Protein AF-A0A0D5ZFB0-F1 (afdb_monomer_lite)

Sequence (266 aa):
MIRSNKRRLRQIGLIMIVASIVLFAVSVYLLSAGTSEYSVNSDPGKTVSFSKAGVSAGDDLTYKVSFHQNFDLVASLISQNGTSYSVITFNQLPTGTNTILAPSSGNWTLQIANDGGYNVNISVVYDSITHKGVPIAPGNYTRFYDPKVSSGSNLVYSMSPNQVGNITAMLLSPDGAQHSSIHLSSASSGSDTIIVPVSGEWKIQINNSGELPVNLSVSIGDASYAALGMTIFGFVLLPGGIAFLSAYAYALRRERKRKHLREFSE

pLDDT: mean 76.41, std 11.49, range [38.38, 93.5]

Secondary structure (DSSP, 8-state):
-THHHHHHHHHHHHHHHHHHHHHHHHHHHHHHHTS-EEEEEE-TT-EEEEEEEEEPTT-EEEEEEE-SS---EEEEEE-TTS-EEEEEEE-SS---EEEEE-SS-EEEEEEEEE-SSS-EEEEEEEEEEEEEEEEE-TT-EEEEEEEEEPTT-EEEEEEEESS---EEEEEE-TTS-EEEEEEESS-S-EEEEEE-SS-EEEEEEEEE-SSS-EEEEEEEEE--HHHHHHHHHHHHHHHHHHHHHHHHHHHHHHHHHHHHHHHT--

Structure (mmCIF, N/CA/C/O backbone):
data_AF-A0A0D5ZFB0-F1
#
_entry.id   AF-A0A0D5ZFB0-F1
#
loop_
_atom_site.group_PDB
_atom_site.id
_atom_site.type_symbol
_atom_site.label_atom_id
_atom_site.label_alt_id
_atom_site.label_comp_id
_atom_site.label_asym_id
_atom_site.label_entity_id
_atom_site.label_seq_id
_atom_site.pdbx_PDB_ins_code
_atom_site.Cartn_x
_atom_site.Cartn_y
_atom_site.Cartn_z
_atom_site.occupancy
_atom_site.B_iso_or_equiv
_atom_site.auth_seq_id
_atom_site.auth_comp_id
_atom_site.auth_asym_id
_atom_site.auth_atom_id
_atom_site.pdbx_PDB_model_num
ATOM 1 N N . MET A 1 1 ? 39.044 -4.550 -42.275 1.00 47.34 1 MET A N 1
ATOM 2 C CA . MET A 1 1 ? 38.561 -4.681 -40.875 1.00 47.34 1 MET A CA 1
ATOM 3 C C . MET A 1 1 ? 37.225 -3.978 -40.542 1.00 47.34 1 MET A C 1
ATOM 5 O O . MET A 1 1 ? 36.554 -4.424 -39.623 1.00 47.34 1 MET A O 1
ATOM 9 N N . ILE A 1 2 ? 36.753 -2.955 -41.277 1.00 51.03 2 ILE A N 1
ATOM 10 C CA . ILE A 1 2 ? 35.589 -2.115 -40.877 1.00 51.03 2 ILE A CA 1
ATOM 11 C C . ILE A 1 2 ? 34.197 -2.795 -40.994 1.00 51.03 2 ILE A C 1
ATOM 13 O O . ILE A 1 2 ? 33.258 -2.405 -40.301 1.00 51.03 2 ILE A O 1
ATOM 17 N N . ARG A 1 3 ? 34.028 -3.844 -41.819 1.00 53.00 3 ARG A N 1
ATOM 18 C CA . ARG A 1 3 ? 32.726 -4.537 -41.994 1.00 53.00 3 ARG A CA 1
ATOM 19 C C . ARG A 1 3 ? 32.223 -5.255 -40.729 1.00 53.00 3 ARG A C 1
ATOM 21 O O . ARG A 1 3 ? 31.013 -5.306 -40.524 1.00 53.00 3 ARG A O 1
ATOM 28 N N . SER A 1 4 ? 33.126 -5.763 -39.883 1.00 56.66 4 SER A N 1
ATOM 29 C CA . SER A 1 4 ? 32.774 -6.520 -38.666 1.00 56.66 4 SER A CA 1
ATOM 30 C C . SER A 1 4 ? 32.023 -5.657 -37.639 1.00 56.66 4 SER A C 1
ATOM 32 O O . SER A 1 4 ? 31.013 -6.082 -37.076 1.00 56.66 4 SER A O 1
ATOM 34 N N . ASN A 1 5 ? 32.418 -4.387 -37.493 1.00 66.88 5 ASN A N 1
ATOM 35 C CA . ASN A 1 5 ? 31.821 -3.481 -36.507 1.00 66.88 5 ASN A CA 1
ATOM 36 C C . ASN A 1 5 ? 30.367 -3.094 -36.809 1.00 66.88 5 ASN A C 1
ATOM 38 O O . ASN A 1 5 ? 29.606 -2.823 -35.888 1.00 66.88 5 ASN A O 1
ATOM 42 N N . LYS A 1 6 ? 29.932 -3.116 -38.074 1.00 69.31 6 LYS A N 1
ATOM 43 C CA . LYS A 1 6 ? 28.567 -2.692 -38.441 1.00 69.31 6 LYS A CA 1
ATOM 44 C C . LYS A 1 6 ? 27.501 -3.705 -38.057 1.00 69.31 6 LYS A C 1
ATOM 46 O O . LYS A 1 6 ? 26.402 -3.331 -37.658 1.00 69.31 6 LYS A O 1
ATOM 51 N N . ARG A 1 7 ? 27.830 -4.991 -38.192 1.00 76.56 7 ARG A N 1
ATOM 52 C CA . ARG A 1 7 ? 26.934 -6.086 -37.815 1.00 76.56 7 ARG A CA 1
ATOM 53 C C . ARG A 1 7 ? 26.760 -6.121 -36.295 1.00 76.56 7 ARG A C 1
ATOM 55 O O . ARG A 1 7 ? 25.632 -6.247 -35.833 1.00 76.56 7 ARG A O 1
ATOM 62 N N . ARG A 1 8 ? 27.852 -5.872 -35.557 1.00 78.44 8 ARG A N 1
ATOM 63 C CA . ARG A 1 8 ? 27.846 -5.702 -34.097 1.00 78.44 8 ARG A CA 1
ATOM 64 C C . ARG A 1 8 ? 26.995 -4.512 -33.657 1.00 78.44 8 ARG A C 1
ATOM 66 O O . ARG A 1 8 ? 26.176 -4.674 -32.769 1.00 78.44 8 ARG A O 1
ATOM 73 N N . LEU A 1 9 ? 27.105 -3.360 -34.323 1.00 77.62 9 LEU A N 1
ATOM 74 C CA . LEU A 1 9 ? 26.332 -2.160 -33.972 1.00 77.62 9 LEU A CA 1
ATOM 75 C C . LEU A 1 9 ? 24.813 -2.370 -34.112 1.00 77.62 9 LEU A C 1
ATOM 77 O O . LEU A 1 9 ? 24.047 -1.993 -33.230 1.00 77.62 9 LEU A O 1
ATOM 81 N N . ARG A 1 10 ? 24.381 -3.043 -35.191 1.00 80.44 10 ARG A N 1
ATOM 82 C CA . ARG A 1 10 ? 22.976 -3.441 -35.379 1.00 80.44 10 ARG A CA 1
ATOM 83 C C . ARG A 1 10 ? 22.526 -4.470 -34.337 1.00 80.44 10 ARG A C 1
ATOM 85 O O . ARG A 1 10 ? 21.415 -4.355 -33.834 1.00 80.44 10 ARG A O 1
ATOM 92 N N . GLN A 1 11 ? 23.355 -5.474 -34.040 1.00 83.56 11 GLN A N 1
ATOM 93 C CA . GLN A 1 11 ? 23.033 -6.495 -33.037 1.00 83.56 11 GLN A CA 1
ATOM 94 C C . GLN A 1 11 ? 22.901 -5.890 -31.636 1.00 83.56 11 GLN A C 1
ATOM 96 O O . GLN A 1 11 ? 21.916 -6.172 -30.968 1.00 83.56 11 GLN A O 1
ATOM 101 N N . ILE A 1 12 ? 23.825 -5.015 -31.230 1.00 84.19 12 ILE A N 1
ATOM 102 C CA . ILE A 1 12 ? 23.782 -4.319 -29.937 1.00 84.19 12 ILE A CA 1
ATOM 103 C C . ILE A 1 12 ? 22.519 -3.458 -29.837 1.00 84.19 12 ILE A C 1
ATOM 105 O O . ILE A 1 12 ? 21.778 -3.594 -28.870 1.00 84.19 12 ILE A O 1
ATOM 109 N N . GLY A 1 13 ? 22.218 -2.643 -30.857 1.00 79.88 13 GLY A N 1
ATOM 110 C CA . GLY A 1 13 ? 21.011 -1.809 -30.853 1.00 79.88 13 GLY A CA 1
ATOM 111 C C . GLY A 1 13 ? 19.715 -2.622 -30.758 1.00 79.88 13 GLY A C 1
ATOM 112 O O . GLY A 1 13 ? 18.810 -2.251 -30.017 1.00 79.88 13 GLY A O 1
ATOM 113 N N . LEU A 1 14 ? 19.636 -3.763 -31.452 1.00 86.31 14 LEU A N 1
ATOM 114 C CA . LEU A 1 14 ? 18.461 -4.638 -31.411 1.00 86.31 14 LEU A CA 1
ATOM 115 C C . LEU A 1 14 ? 18.330 -5.365 -30.063 1.00 86.31 14 LEU A C 1
ATOM 117 O O . LEU A 1 14 ? 17.233 -5.423 -29.517 1.00 86.31 14 LEU A O 1
ATOM 121 N N . ILE A 1 15 ? 19.442 -5.848 -29.497 1.00 88.50 15 ILE A N 1
ATOM 122 C CA . ILE A 1 15 ? 19.475 -6.449 -28.154 1.00 88.50 15 ILE A CA 1
ATOM 123 C C . ILE A 1 15 ? 19.032 -5.431 -27.098 1.00 88.50 15 ILE A C 1
ATOM 125 O O . ILE A 1 15 ? 18.218 -5.775 -26.249 1.00 88.50 15 ILE A O 1
ATOM 129 N N . MET A 1 16 ? 19.500 -4.180 -27.168 1.00 84.38 16 MET A N 1
ATOM 130 C CA . MET A 1 16 ? 19.101 -3.125 -26.226 1.00 84.38 16 MET A CA 1
ATOM 131 C C . MET A 1 16 ? 17.597 -2.835 -26.273 1.00 84.38 16 MET A C 1
ATOM 133 O O . MET A 1 16 ? 16.982 -2.664 -25.224 1.00 84.38 16 MET A O 1
ATOM 137 N N . ILE A 1 17 ? 16.992 -2.817 -27.467 1.00 85.38 17 ILE A N 1
ATOM 138 C CA . ILE A 1 17 ? 15.542 -2.612 -27.616 1.00 85.38 17 ILE A CA 1
ATOM 139 C C . ILE A 1 17 ? 14.763 -3.790 -27.030 1.00 85.38 17 ILE A C 1
ATOM 141 O O . ILE A 1 17 ? 13.835 -3.578 -26.255 1.00 85.38 17 ILE A O 1
ATOM 145 N N . VAL A 1 18 ? 15.147 -5.028 -27.358 1.00 87.75 18 VAL A N 1
ATOM 146 C CA . VAL A 1 18 ? 14.477 -6.224 -26.822 1.00 87.75 18 VAL A CA 1
ATOM 147 C C . VAL A 1 18 ? 14.615 -6.286 -25.299 1.00 87.75 18 VAL A C 1
ATOM 149 O O . VAL A 1 18 ? 13.623 -6.499 -24.610 1.00 87.75 18 VAL A O 1
ATOM 152 N N . ALA A 1 19 ? 15.813 -6.032 -24.767 1.00 83.69 19 ALA A N 1
ATOM 153 C CA . ALA A 1 19 ? 16.054 -5.985 -23.328 1.00 83.69 19 ALA A CA 1
ATOM 154 C C . ALA A 1 19 ? 15.208 -4.903 -22.641 1.00 83.69 19 ALA A C 1
ATOM 156 O O . ALA A 1 19 ? 14.631 -5.170 -21.593 1.00 83.69 19 ALA A O 1
ATOM 157 N N . SER A 1 20 ? 15.073 -3.717 -23.243 1.00 84.00 20 SER A N 1
ATOM 158 C CA . SER A 1 20 ? 14.205 -2.653 -22.725 1.00 84.00 20 SER A CA 1
ATOM 159 C C . SER A 1 20 ? 12.738 -3.086 -22.640 1.00 84.00 20 SER A C 1
ATOM 161 O O . SER A 1 20 ? 12.113 -2.898 -21.599 1.00 84.00 20 SER A O 1
ATOM 163 N N . ILE A 1 21 ? 12.202 -3.721 -23.689 1.00 82.50 21 ILE A N 1
ATOM 164 C CA . ILE A 1 21 ? 10.810 -4.200 -23.707 1.00 82.50 21 ILE A CA 1
ATOM 165 C C . ILE A 1 21 ? 10.583 -5.251 -22.615 1.00 82.50 21 ILE A C 1
ATOM 167 O O . ILE A 1 21 ? 9.582 -5.193 -21.903 1.00 82.50 21 ILE A O 1
ATOM 171 N N . VAL A 1 22 ? 11.518 -6.193 -22.459 1.00 82.75 22 VAL A N 1
ATOM 172 C CA . VAL A 1 22 ? 11.435 -7.232 -21.422 1.00 82.75 22 VAL A CA 1
ATOM 173 C C . VAL A 1 22 ? 11.499 -6.612 -20.027 1.00 82.75 22 VAL A C 1
ATOM 175 O O . VAL A 1 22 ? 10.644 -6.908 -19.199 1.00 82.75 22 VAL A O 1
ATOM 178 N N . LEU A 1 23 ? 12.455 -5.714 -19.771 1.00 76.38 23 LEU A N 1
ATOM 179 C CA . LEU A 1 23 ? 12.566 -5.018 -18.485 1.00 76.38 23 LEU A CA 1
ATOM 180 C C . LEU A 1 23 ? 11.308 -4.206 -18.169 1.00 76.38 23 LEU A C 1
ATOM 182 O O . LEU A 1 23 ? 10.848 -4.214 -17.029 1.00 76.38 23 LEU A O 1
ATOM 186 N N . PHE A 1 24 ? 10.710 -3.558 -19.169 1.00 75.19 24 PHE A N 1
ATOM 187 C CA . PHE A 1 24 ? 9.454 -2.834 -19.003 1.00 75.19 24 PHE A CA 1
ATOM 188 C C . PHE A 1 24 ? 8.294 -3.773 -18.639 1.00 75.19 24 PHE A C 1
ATOM 190 O O . PHE A 1 24 ? 7.582 -3.515 -17.673 1.00 75.19 24 PHE A O 1
ATOM 197 N N . ALA A 1 25 ? 8.141 -4.897 -19.343 1.00 70.94 25 ALA A N 1
ATOM 198 C CA . ALA A 1 25 ? 7.102 -5.883 -19.044 1.00 70.94 25 ALA A CA 1
ATOM 199 C C . ALA A 1 25 ? 7.247 -6.475 -17.629 1.00 70.94 25 ALA A C 1
ATOM 201 O O . ALA A 1 25 ? 6.262 -6.587 -16.900 1.00 70.94 25 ALA A O 1
ATOM 202 N N . VAL A 1 26 ? 8.476 -6.793 -17.210 1.00 63.62 26 VAL A N 1
ATOM 203 C CA . VAL A 1 26 ? 8.753 -7.285 -15.851 1.00 63.62 26 VAL A CA 1
ATOM 204 C C . VAL A 1 26 ? 8.520 -6.185 -14.808 1.00 63.62 26 VAL A C 1
ATOM 206 O O . VAL A 1 26 ? 8.004 -6.474 -13.735 1.00 63.62 26 VAL A O 1
ATOM 209 N N . SER A 1 27 ? 8.826 -4.921 -15.116 1.00 61.16 27 SER A N 1
ATOM 210 C CA . SER A 1 27 ? 8.527 -3.790 -14.221 1.00 61.16 27 SER A CA 1
ATOM 211 C C . SER A 1 27 ? 7.032 -3.661 -13.957 1.00 61.16 27 SER A C 1
ATOM 213 O O . SER A 1 27 ? 6.622 -3.537 -12.808 1.00 61.16 27 SER A O 1
ATOM 215 N N . VAL A 1 28 ? 6.215 -3.733 -15.013 1.00 59.66 28 VAL A N 1
ATOM 216 C CA . VAL A 1 28 ? 4.750 -3.695 -14.902 1.00 59.66 28 VAL A CA 1
ATOM 217 C C . VAL A 1 28 ? 4.242 -4.868 -14.059 1.00 59.66 28 VAL A C 1
ATOM 219 O O . VAL A 1 28 ? 3.383 -4.676 -13.203 1.00 59.66 28 VAL A O 1
ATOM 222 N N . TYR A 1 29 ? 4.812 -6.060 -14.246 1.00 55.16 29 TYR A N 1
ATOM 223 C CA . TYR A 1 29 ? 4.471 -7.231 -13.440 1.00 55.16 29 TYR A CA 1
ATOM 224 C C . TYR A 1 29 ? 4.831 -7.053 -11.955 1.00 55.16 29 TYR A C 1
ATOM 226 O O . TYR A 1 29 ? 4.002 -7.316 -11.090 1.00 55.16 29 TYR A O 1
ATOM 234 N N . LEU A 1 30 ? 6.030 -6.554 -11.638 1.00 50.25 30 LEU A N 1
ATOM 235 C CA . LEU A 1 30 ? 6.446 -6.321 -10.250 1.00 50.25 30 LEU A CA 1
ATOM 236 C C . LEU A 1 30 ? 5.655 -5.198 -9.564 1.00 50.25 30 LEU A C 1
ATOM 238 O O . LEU A 1 30 ? 5.407 -5.287 -8.367 1.00 50.25 30 LEU A O 1
ATOM 242 N N . LEU A 1 31 ? 5.226 -4.170 -10.306 1.00 52.22 31 LEU A N 1
ATOM 243 C CA . LEU A 1 31 ? 4.303 -3.148 -9.794 1.00 52.22 31 LEU A CA 1
ATOM 244 C C . LEU A 1 31 ? 2.943 -3.737 -9.413 1.00 52.22 31 LEU A C 1
ATOM 246 O O . LEU A 1 31 ? 2.348 -3.292 -8.440 1.00 52.22 31 LEU A O 1
ATOM 250 N N . SER A 1 32 ? 2.463 -4.728 -10.166 1.00 43.47 32 SER A N 1
ATOM 251 C CA . SER A 1 32 ? 1.205 -5.429 -9.880 1.00 43.47 32 SER A CA 1
ATOM 252 C C . SER A 1 32 ? 1.344 -6.423 -8.719 1.00 43.47 32 SER A C 1
ATOM 254 O O . SER A 1 32 ? 0.418 -6.569 -7.929 1.00 43.47 32 SER A O 1
ATOM 256 N N . ALA A 1 33 ? 2.509 -7.057 -8.554 1.00 38.38 33 ALA A N 1
ATOM 257 C CA . ALA A 1 33 ? 2.732 -8.064 -7.513 1.00 38.38 33 ALA A CA 1
ATOM 258 C C . ALA A 1 33 ? 2.912 -7.499 -6.086 1.00 38.38 33 ALA A C 1
ATOM 260 O O . ALA A 1 33 ? 2.705 -8.237 -5.126 1.00 38.38 33 ALA A O 1
ATOM 261 N N . GLY A 1 34 ? 3.309 -6.228 -5.937 1.00 38.84 34 GLY A N 1
ATOM 262 C CA . GLY A 1 34 ? 3.528 -5.589 -4.628 1.00 38.84 34 GLY A CA 1
ATOM 263 C C . GLY A 1 34 ? 2.256 -5.077 -3.943 1.00 38.84 34 GLY A C 1
ATOM 264 O O . GLY A 1 34 ? 2.260 -4.738 -2.765 1.00 38.84 34 GLY A O 1
ATOM 265 N N . THR A 1 35 ? 1.138 -5.028 -4.661 1.00 49.28 35 THR A N 1
ATOM 266 C CA . THR A 1 35 ? -0.153 -4.682 -4.069 1.00 49.28 35 THR A CA 1
ATOM 267 C C . THR A 1 35 ? -0.831 -5.932 -3.522 1.00 49.28 35 THR A C 1
ATOM 269 O O . THR A 1 35 ? -0.807 -6.971 -4.176 1.00 49.28 35 THR A O 1
ATOM 272 N N . SER A 1 36 ? -1.481 -5.831 -2.354 1.00 57.81 36 SER A N 1
ATOM 273 C CA . SER A 1 36 ? -2.453 -6.830 -1.877 1.00 57.81 36 SER A CA 1
ATOM 274 C C . SER A 1 36 ? -3.648 -6.874 -2.839 1.00 57.81 36 SER A C 1
ATOM 276 O O . SER A 1 36 ? -4.704 -6.307 -2.559 1.00 57.81 36 SER A O 1
ATOM 278 N N . GLU A 1 37 ? -3.435 -7.467 -4.014 1.00 61.66 37 GLU A N 1
ATOM 279 C CA . GLU A 1 37 ? -4.406 -7.635 -5.082 1.00 61.66 37 GLU A CA 1
ATOM 280 C C . GLU A 1 37 ? -5.134 -8.963 -4.867 1.00 61.66 37 GLU A C 1
ATOM 282 O O . GLU A 1 37 ? -4.567 -10.050 -4.992 1.00 61.66 37 GLU A O 1
ATOM 287 N N . TYR A 1 38 ? -6.409 -8.877 -4.514 1.00 66.62 38 TYR A N 1
ATOM 288 C CA . TYR A 1 38 ? -7.283 -10.028 -4.381 1.00 66.62 38 TYR A CA 1
ATOM 289 C C . TYR A 1 38 ? -8.130 -10.152 -5.642 1.00 66.62 38 TYR A C 1
ATOM 291 O O . TYR A 1 38 ? -8.884 -9.237 -5.959 1.00 66.62 38 TYR A O 1
ATOM 299 N N . SER A 1 39 ? -8.046 -11.286 -6.338 1.00 72.38 39 SER A N 1
ATOM 300 C CA . SER A 1 39 ? -8.960 -11.618 -7.435 1.00 72.38 39 SER A CA 1
ATOM 301 C C . SER A 1 39 ? -9.989 -12.635 -6.956 1.00 72.38 39 SER A C 1
ATOM 303 O O . SER A 1 39 ? -9.634 -13.688 -6.422 1.00 72.38 39 SER A O 1
ATOM 305 N N . VAL A 1 40 ? -11.271 -12.314 -7.124 1.00 79.69 40 VAL A N 1
ATOM 306 C CA . VAL A 1 40 ? -12.384 -13.179 -6.728 1.00 79.69 40 VAL A CA 1
ATOM 307 C C . VAL A 1 40 ? -13.498 -13.134 -7.766 1.00 79.69 40 VAL A C 1
ATOM 309 O O . VAL A 1 40 ? -13.797 -12.083 -8.328 1.00 79.69 40 VAL A O 1
ATOM 312 N N . ASN A 1 41 ? -14.155 -14.270 -7.975 1.00 81.38 41 ASN A N 1
ATOM 313 C CA . ASN A 1 41 ? -15.417 -14.312 -8.702 1.00 81.38 41 ASN A CA 1
ATOM 314 C C . ASN A 1 41 ? -16.567 -14.092 -7.716 1.00 81.38 41 ASN A C 1
ATOM 316 O O . ASN A 1 41 ? -16.692 -14.832 -6.740 1.00 81.38 41 ASN A O 1
ATOM 320 N N . SER A 1 42 ? -17.401 -13.089 -7.976 1.00 81.44 42 SER A N 1
ATOM 321 C CA . SER A 1 42 ? -18.607 -12.809 -7.200 1.00 81.44 42 SER A CA 1
ATOM 322 C C . SER A 1 42 ? -19.847 -13.210 -7.994 1.00 81.44 42 SER A C 1
ATOM 324 O O . SER A 1 42 ? -20.082 -12.688 -9.085 1.00 81.44 42 SER A O 1
ATOM 326 N N . ASP A 1 43 ? -20.645 -14.130 -7.453 1.00 85.81 43 ASP A N 1
ATOM 327 C CA . ASP A 1 43 ? -21.928 -14.533 -8.036 1.00 85.81 43 ASP A CA 1
ATOM 328 C C . ASP A 1 43 ? -23.016 -13.455 -7.837 1.00 85.81 43 ASP A C 1
ATOM 330 O O . ASP A 1 43 ? -22.923 -12.653 -6.904 1.00 85.81 43 ASP A O 1
ATOM 334 N N . PRO A 1 44 ? -24.074 -13.441 -8.671 1.00 85.62 44 PRO A N 1
ATOM 335 C CA . PRO A 1 44 ? -25.219 -12.543 -8.503 1.00 85.62 44 PRO A CA 1
ATOM 336 C C . PRO A 1 44 ? -25.834 -12.620 -7.102 1.00 85.62 44 PRO A C 1
ATOM 338 O O . PRO A 1 44 ? -26.093 -13.710 -6.582 1.00 85.62 44 PRO A O 1
ATOM 341 N N . GLY A 1 45 ? -26.086 -11.463 -6.489 1.00 84.62 45 GLY A N 1
ATOM 342 C CA . GLY A 1 45 ? -26.656 -11.347 -5.146 1.00 84.62 45 GLY A CA 1
ATOM 343 C C . GLY A 1 45 ? -25.725 -11.811 -4.020 1.00 84.62 45 GLY A C 1
ATOM 344 O O . GLY A 1 45 ? -26.190 -12.045 -2.901 1.00 84.62 45 GLY A O 1
ATOM 345 N N . LYS A 1 46 ? -24.426 -12.001 -4.293 1.00 87.81 46 LYS A N 1
ATOM 346 C CA . LYS A 1 46 ? -23.419 -12.326 -3.276 1.00 87.81 46 LYS A CA 1
ATOM 347 C C . LYS A 1 46 ? -22.554 -11.121 -2.937 1.00 87.81 46 LYS A C 1
ATOM 349 O O . LYS A 1 46 ? -22.272 -10.261 -3.770 1.00 87.81 46 LYS A O 1
ATOM 354 N N . THR A 1 47 ? -22.086 -11.124 -1.694 1.00 88.75 47 THR A N 1
ATOM 355 C CA . THR A 1 47 ? -21.134 -10.148 -1.174 1.00 88.75 47 THR A CA 1
ATOM 356 C C . THR A 1 47 ? -19.813 -10.839 -0.892 1.00 88.75 47 THR A C 1
ATOM 358 O O . THR A 1 47 ? -19.778 -11.842 -0.176 1.00 88.75 47 THR A O 1
ATOM 361 N N . VAL A 1 48 ? -18.720 -10.283 -1.409 1.00 87.19 48 VAL A N 1
ATOM 362 C CA . VAL A 1 48 ? -17.363 -10.697 -1.038 1.00 87.19 48 VAL A CA 1
ATOM 363 C C . VAL A 1 48 ? -16.781 -9.689 -0.057 1.00 87.19 48 VAL A C 1
ATOM 365 O O . VAL A 1 48 ? -17.051 -8.496 -0.158 1.00 87.19 48 VAL A O 1
ATOM 368 N N . SER A 1 49 ? -16.021 -10.170 0.925 1.00 84.81 49 SER A N 1
ATOM 369 C CA . SER A 1 49 ? -15.453 -9.345 1.992 1.00 84.81 49 SER A CA 1
ATOM 370 C C . SER A 1 49 ? -13.936 -9.489 2.055 1.00 84.81 49 SER A C 1
ATOM 372 O O . SER A 1 49 ? -13.420 -10.605 2.051 1.00 84.81 49 SER A O 1
ATOM 374 N N . PHE A 1 50 ? -13.239 -8.363 2.180 1.00 81.00 50 PHE A N 1
ATOM 375 C CA . PHE A 1 50 ? -11.789 -8.281 2.344 1.00 81.00 50 PHE A CA 1
ATOM 376 C C . PHE A 1 50 ? -11.480 -7.523 3.629 1.00 81.00 50 PHE A C 1
ATOM 378 O O . PHE A 1 50 ? -11.824 -6.350 3.760 1.00 81.00 50 PHE A O 1
ATOM 385 N N . SER A 1 51 ? -10.855 -8.187 4.596 1.00 77.62 51 SER A N 1
ATOM 386 C CA . SER A 1 51 ? -10.548 -7.599 5.900 1.00 77.62 51 SER A CA 1
ATOM 387 C C . SER A 1 51 ? -9.108 -7.091 5.974 1.00 77.62 51 SER A C 1
ATOM 389 O O . SER A 1 51 ? -8.182 -7.825 5.626 1.00 77.62 51 SER A O 1
ATOM 391 N N . LYS A 1 52 ? -8.913 -5.893 6.527 1.00 73.69 52 LYS A N 1
ATOM 392 C CA . LYS A 1 52 ? -7.619 -5.350 6.957 1.00 73.69 52 LYS A CA 1
ATOM 393 C C . LYS A 1 52 ? -7.668 -5.134 8.464 1.00 73.69 52 LYS A C 1
ATOM 395 O O . LYS A 1 52 ? -8.535 -4.428 8.975 1.00 73.69 52 LYS A O 1
ATOM 400 N N . ALA A 1 53 ? -6.752 -5.775 9.174 1.00 69.56 53 ALA A N 1
ATOM 401 C CA . ALA A 1 53 ? -6.584 -5.588 10.608 1.00 69.56 53 ALA A CA 1
ATOM 402 C C . ALA A 1 53 ? -5.572 -4.472 10.900 1.00 69.56 53 ALA A C 1
ATOM 404 O O . ALA A 1 53 ? -4.762 -4.129 10.041 1.00 69.56 53 ALA A O 1
ATOM 405 N N . GLY A 1 54 ? -5.603 -3.936 12.122 1.00 64.94 54 GLY A N 1
ATOM 406 C CA . GLY A 1 54 ? -4.558 -3.028 12.612 1.00 64.94 54 GLY A CA 1
ATOM 407 C C . GLY A 1 54 ? -4.590 -1.614 12.027 1.00 64.94 54 GLY A C 1
ATOM 408 O O . GLY A 1 54 ? -3.581 -0.916 12.078 1.00 64.94 54 GLY A O 1
ATOM 409 N N . VAL A 1 55 ? -5.730 -1.177 11.493 1.00 71.56 55 VAL A N 1
ATOM 410 C CA . VAL A 1 55 ? -5.910 0.207 11.041 1.00 71.56 55 VAL A CA 1
ATOM 411 C C . VAL A 1 55 ? -6.045 1.101 12.270 1.00 71.56 55 VAL A C 1
ATOM 413 O O . VAL A 1 55 ? -6.758 0.758 13.212 1.00 71.56 55 VAL A O 1
ATOM 416 N N . SER A 1 56 ? -5.382 2.246 12.273 1.00 69.44 56 SER A N 1
ATOM 417 C CA . SER A 1 56 ? -5.485 3.282 13.296 1.00 69.44 56 SER A CA 1
ATOM 418 C C . SER A 1 56 ? -6.347 4.452 12.816 1.00 69.44 56 SER A C 1
ATOM 420 O O . SER A 1 56 ? -6.456 4.734 11.624 1.00 69.44 56 SER A O 1
ATOM 422 N N . ALA A 1 57 ? -6.992 5.145 13.753 1.00 73.56 57 ALA A N 1
ATOM 423 C CA . ALA A 1 57 ? -7.687 6.387 13.454 1.00 73.56 57 ALA A CA 1
ATOM 424 C C . ALA A 1 57 ? -6.689 7.420 12.896 1.00 73.56 57 ALA A C 1
ATOM 426 O O . ALA A 1 57 ? -5.673 7.700 13.527 1.00 73.56 57 ALA A O 1
ATOM 427 N N . GLY A 1 58 ? -6.995 7.991 11.733 1.00 66.00 58 GLY A N 1
ATOM 428 C CA . GLY A 1 58 ? -6.134 8.902 10.979 1.00 66.00 58 GLY A CA 1
ATOM 429 C C . GLY A 1 58 ? -5.382 8.251 9.815 1.00 66.00 58 GLY A C 1
ATOM 430 O O . GLY A 1 58 ? -4.775 8.979 9.031 1.00 66.00 58 GLY A O 1
ATOM 431 N N . ASP A 1 59 ? -5.433 6.925 9.673 1.00 65.31 59 ASP A N 1
ATOM 432 C CA . ASP A 1 59 ? -4.766 6.213 8.580 1.00 65.31 59 ASP A CA 1
ATOM 433 C C . ASP A 1 59 ? -5.470 6.427 7.241 1.00 65.31 59 ASP A C 1
ATOM 435 O O . ASP A 1 59 ? -6.699 6.471 7.174 1.00 65.31 59 ASP A O 1
ATOM 439 N N . ASP A 1 60 ? -4.699 6.475 6.156 1.00 68.62 60 ASP A N 1
ATOM 440 C CA . ASP A 1 60 ? -5.260 6.479 4.805 1.00 68.62 60 ASP A CA 1
ATOM 441 C C . ASP A 1 60 ? -5.602 5.039 4.381 1.00 68.62 60 ASP A C 1
ATOM 443 O O . ASP A 1 60 ? -4.717 4.225 4.110 1.00 68.62 60 ASP A O 1
ATOM 447 N N . LEU A 1 61 ? -6.897 4.729 4.298 1.00 73.44 61 LEU A N 1
ATOM 448 C CA . LEU A 1 61 ? -7.426 3.485 3.746 1.00 73.44 61 LEU A CA 1
ATOM 449 C C . LEU A 1 61 ? -7.702 3.667 2.263 1.00 73.44 61 LEU A C 1
ATOM 451 O O . LEU A 1 61 ? -8.618 4.397 1.883 1.00 73.44 61 LEU A O 1
ATOM 455 N N . THR A 1 62 ? -6.933 2.974 1.431 1.00 75.00 62 THR A N 1
ATOM 456 C CA . THR A 1 62 ? -7.041 3.069 -0.021 1.00 75.00 62 THR A CA 1
ATOM 457 C C . THR A 1 62 ? -7.506 1.747 -0.601 1.00 75.00 62 THR A C 1
ATOM 459 O O . THR A 1 62 ? -6.943 0.696 -0.299 1.00 75.00 62 THR A O 1
ATOM 462 N N . TYR A 1 63 ? -8.521 1.794 -1.461 1.00 75.31 63 TYR A N 1
ATOM 463 C CA . TYR A 1 63 ? -8.930 0.635 -2.233 1.00 75.31 63 TYR A CA 1
ATOM 464 C C . TYR A 1 63 ? -9.199 0.963 -3.699 1.00 75.31 63 TYR A C 1
ATOM 466 O O . TYR A 1 63 ? -9.605 2.069 -4.060 1.00 75.31 63 TYR A O 1
ATOM 474 N N . LYS A 1 64 ? -8.972 -0.026 -4.560 1.00 76.00 64 LYS A N 1
ATOM 475 C CA . LYS A 1 64 ? -9.275 0.040 -5.989 1.00 76.00 64 LYS A CA 1
ATOM 476 C C . LYS A 1 64 ? -9.996 -1.231 -6.398 1.00 76.00 64 LYS A C 1
ATOM 478 O O . LYS A 1 64 ? -9.489 -2.318 -6.141 1.00 76.00 64 LYS A O 1
ATOM 483 N N . VAL A 1 65 ? -11.137 -1.080 -7.063 1.00 75.88 65 VAL A N 1
ATOM 484 C CA . VAL A 1 65 ? -11.937 -2.189 -7.595 1.00 75.88 65 VAL A CA 1
ATOM 485 C C . VAL A 1 65 ? -11.834 -2.177 -9.118 1.00 75.88 65 VAL A C 1
ATOM 487 O O . VAL A 1 65 ? -12.059 -1.147 -9.751 1.00 75.88 65 VAL A O 1
ATOM 490 N N . SER A 1 66 ? -11.470 -3.312 -9.712 1.00 75.44 66 SER A N 1
ATOM 491 C CA . SER A 1 66 ? -11.334 -3.478 -11.163 1.00 75.44 66 SER A CA 1
ATOM 492 C C . SER A 1 66 ? -12.136 -4.687 -11.640 1.00 75.44 66 SER A C 1
ATOM 494 O O . SER A 1 66 ? -12.083 -5.749 -11.027 1.00 75.44 66 SER A O 1
ATOM 496 N N . PHE A 1 67 ? -12.863 -4.537 -12.746 1.00 77.62 67 PHE A N 1
ATOM 497 C CA . PHE A 1 67 ? -13.681 -5.587 -13.357 1.00 77.62 67 PHE A CA 1
ATOM 498 C C . PHE A 1 67 ? -13.803 -5.344 -14.873 1.00 77.62 67 PHE A C 1
ATOM 500 O O . PHE A 1 67 ? -13.533 -4.245 -15.355 1.00 77.62 67 PHE A O 1
ATOM 507 N N . HIS A 1 68 ? -14.163 -6.379 -15.638 1.00 70.00 68 HIS A N 1
ATOM 508 C CA . HIS A 1 68 ? -13.971 -6.403 -17.099 1.00 70.00 68 HIS A CA 1
ATOM 509 C C . HIS A 1 68 ? -15.240 -6.192 -17.944 1.00 70.00 68 HIS A C 1
ATOM 511 O O . HIS A 1 68 ? -15.153 -6.209 -19.170 1.00 70.00 68 HIS A O 1
ATOM 517 N N . GLN A 1 69 ? -16.415 -6.000 -17.341 1.00 71.06 69 GLN A N 1
ATOM 518 C CA . GLN A 1 69 ? -17.663 -5.720 -18.074 1.00 71.06 69 GLN A CA 1
ATOM 519 C C . GLN A 1 69 ? -18.540 -4.749 -17.267 1.00 71.06 69 GLN A C 1
ATOM 521 O O . GLN A 1 69 ? -18.265 -4.518 -16.099 1.00 71.06 69 GLN A O 1
ATOM 526 N N . ASN A 1 70 ? -19.559 -4.128 -17.862 1.00 66.25 70 ASN A N 1
ATOM 527 C CA . ASN A 1 70 ? -20.443 -3.237 -17.100 1.00 66.25 70 ASN A CA 1
ATOM 528 C C . ASN A 1 70 ? -21.328 -4.052 -16.151 1.00 66.25 70 ASN A C 1
ATOM 530 O O . ASN A 1 70 ? -22.025 -4.962 -16.596 1.00 66.25 70 ASN A O 1
ATOM 534 N N . PHE A 1 71 ? -21.315 -3.692 -14.871 1.00 73.56 71 PHE A N 1
ATOM 535 C CA . PHE A 1 71 ? -22.087 -4.338 -13.815 1.00 73.56 71 PHE A CA 1
ATOM 536 C C . PHE A 1 71 ? -22.510 -3.305 -12.781 1.00 73.56 71 PHE A C 1
ATOM 538 O O . PHE A 1 71 ? -21.868 -2.261 -12.688 1.00 73.56 71 PHE A O 1
ATOM 545 N N . ASP A 1 72 ? -23.531 -3.648 -11.999 1.00 82.00 72 ASP A N 1
ATOM 546 C CA . ASP A 1 72 ? -23.924 -2.920 -10.798 1.00 82.00 72 ASP A CA 1
ATOM 547 C C . ASP A 1 72 ? -23.229 -3.566 -9.592 1.00 82.00 72 ASP A C 1
ATOM 549 O O . ASP A 1 72 ? -23.651 -4.609 -9.085 1.00 82.00 72 ASP A O 1
ATOM 553 N N . LEU A 1 73 ? -22.105 -2.979 -9.177 1.00 83.50 73 LEU A N 1
ATOM 554 C CA . LEU A 1 73 ? -21.387 -3.383 -7.967 1.00 83.50 73 LEU A CA 1
ATOM 555 C C . LEU A 1 73 ? -21.490 -2.282 -6.921 1.00 83.50 73 LEU A C 1
ATOM 557 O O . LEU A 1 73 ? -21.316 -1.106 -7.234 1.00 83.50 73 LEU A O 1
ATOM 561 N N . VAL A 1 74 ? -21.675 -2.661 -5.663 1.00 86.88 74 VAL A N 1
ATOM 562 C CA . VAL A 1 74 ? -21.610 -1.726 -4.537 1.00 86.88 74 VAL A CA 1
ATOM 563 C C . VAL A 1 74 ? -20.422 -2.097 -3.670 1.00 86.88 74 VAL A C 1
ATOM 565 O O . VAL A 1 74 ? -20.405 -3.164 -3.058 1.00 86.88 74 VAL A O 1
ATOM 568 N N . ALA A 1 75 ? -19.421 -1.221 -3.612 1.00 86.44 75 ALA A N 1
ATOM 569 C CA . ALA A 1 75 ? -18.328 -1.349 -2.659 1.00 86.44 75 ALA A CA 1
ATOM 570 C C . ALA A 1 75 ? -18.619 -0.503 -1.422 1.00 86.44 75 ALA A C 1
ATOM 572 O O . ALA A 1 75 ? -18.878 0.691 -1.541 1.00 86.44 75 ALA A O 1
ATOM 573 N N . SER A 1 76 ? -18.524 -1.121 -0.250 1.00 88.62 76 SER A N 1
ATOM 574 C CA . SER A 1 76 ? -18.759 -0.504 1.049 1.00 88.62 76 SER A CA 1
ATOM 575 C C . SER A 1 76 ? -17.571 -0.763 1.962 1.00 88.62 76 SER A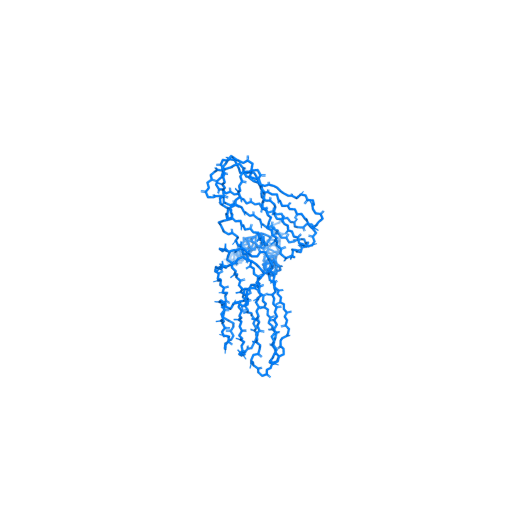 C 1
ATOM 577 O O . SER A 1 76 ? -17.246 -1.913 2.258 1.00 88.62 76 SER A O 1
ATOM 579 N N . LEU A 1 77 ? -16.927 0.301 2.441 1.00 86.94 77 LEU A N 1
ATOM 580 C CA . LEU A 1 77 ? -15.893 0.193 3.467 1.00 86.94 77 LEU A CA 1
ATOM 581 C C . LEU A 1 77 ? -16.517 0.296 4.860 1.00 86.94 77 LEU A C 1
ATOM 583 O O . LEU A 1 77 ? -17.091 1.330 5.212 1.00 86.94 77 LEU A O 1
ATOM 587 N N . ILE A 1 78 ? -16.388 -0.774 5.639 1.00 88.81 78 ILE A N 1
ATOM 588 C CA . ILE A 1 78 ? -17.066 -0.973 6.919 1.00 88.81 78 ILE A CA 1
ATOM 589 C C . ILE A 1 78 ? -16.032 -1.004 8.044 1.00 88.81 78 ILE A C 1
ATOM 591 O O . ILE A 1 78 ? -15.063 -1.763 7.981 1.00 88.81 78 ILE A O 1
ATOM 595 N N . SER A 1 79 ? -16.231 -0.184 9.075 1.00 87.75 79 SER A N 1
ATOM 596 C CA . SER A 1 79 ? -15.379 -0.192 10.268 1.00 87.75 79 SER A CA 1
ATOM 597 C C . SER A 1 79 ? -15.702 -1.363 11.196 1.00 87.75 79 SER A C 1
ATOM 599 O O . SER A 1 79 ? -16.730 -2.026 11.061 1.00 87.75 79 SER A O 1
ATOM 601 N N . GLN A 1 80 ? -14.867 -1.575 12.213 1.00 84.12 80 GLN A N 1
ATOM 602 C CA . GLN A 1 80 ? -15.083 -2.614 13.224 1.00 84.12 80 GLN A CA 1
ATOM 603 C C . GLN A 1 80 ? -16.441 -2.498 13.936 1.00 84.12 80 GLN A C 1
ATOM 605 O O . GLN A 1 80 ? -16.991 -3.499 14.390 1.00 84.12 80 GLN A O 1
ATOM 610 N N . ASN A 1 81 ? -16.999 -1.288 14.003 1.00 83.00 81 ASN A N 1
ATOM 611 C CA . ASN A 1 81 ? -18.288 -1.020 14.640 1.00 83.00 81 ASN A CA 1
ATOM 612 C C . ASN A 1 81 ? -19.484 -1.273 13.702 1.00 83.00 81 ASN A C 1
ATOM 614 O O . ASN A 1 81 ? -20.623 -1.028 14.090 1.00 83.00 81 ASN A O 1
ATOM 618 N N . GLY A 1 82 ? -19.243 -1.727 12.467 1.00 83.62 82 GLY A N 1
ATOM 619 C CA . GLY A 1 82 ? -20.276 -1.971 11.458 1.00 83.62 82 GLY A CA 1
ATOM 620 C C . GLY A 1 82 ? -20.702 -0.727 10.671 1.00 83.62 82 GLY A C 1
ATOM 621 O O . GLY A 1 82 ? -21.565 -0.820 9.800 1.00 83.62 82 GLY A O 1
ATOM 622 N N . THR A 1 83 ? -20.104 0.437 10.934 1.00 85.81 83 THR A N 1
ATOM 623 C CA . THR A 1 83 ? -20.431 1.680 10.225 1.00 85.81 83 THR A CA 1
ATOM 624 C C . THR A 1 83 ? -19.813 1.683 8.829 1.00 85.81 83 THR A C 1
ATOM 626 O O . THR A 1 83 ? -18.612 1.459 8.683 1.00 85.81 83 THR A O 1
ATOM 629 N N . SER A 1 84 ? -20.619 1.982 7.808 1.00 85.81 84 SER A N 1
ATOM 630 C CA . SER A 1 84 ? -20.155 2.151 6.424 1.00 85.81 84 SER A CA 1
ATOM 631 C C . SER A 1 84 ? -19.719 3.596 6.170 1.00 85.81 84 SER A C 1
ATOM 633 O O . SER A 1 84 ? -20.473 4.520 6.465 1.00 85.81 84 SER A O 1
ATOM 635 N N . TYR A 1 85 ? -18.522 3.797 5.614 1.00 80.06 85 TYR A N 1
ATOM 636 C CA . TYR A 1 85 ? -17.937 5.133 5.401 1.00 80.06 85 TYR A CA 1
ATOM 637 C C . TYR A 1 85 ? -17.716 5.500 3.936 1.00 80.06 85 TYR A C 1
ATOM 639 O O . TYR A 1 85 ? -17.795 6.670 3.577 1.00 80.06 85 TYR A O 1
ATOM 647 N N . SER A 1 86 ? -17.433 4.519 3.086 1.00 79.19 86 SER A N 1
ATOM 648 C CA . SER A 1 86 ? -17.199 4.731 1.659 1.00 79.19 86 SER A CA 1
ATOM 649 C C . SER A 1 86 ? -18.082 3.761 0.904 1.00 79.19 86 SER A C 1
A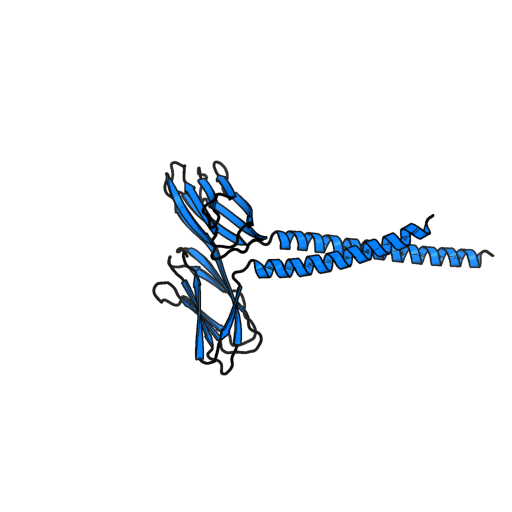TOM 651 O O . SER A 1 86 ? -17.751 2.581 0.849 1.00 79.19 86 SER A O 1
ATOM 653 N N . VAL A 1 87 ? -19.228 4.245 0.423 1.00 81.19 87 VAL A N 1
ATOM 654 C CA . VAL A 1 87 ? -20.164 3.465 -0.391 1.00 81.19 87 VAL A CA 1
ATOM 655 C C . VAL A 1 87 ? -20.085 3.995 -1.815 1.00 81.19 87 VAL A C 1
ATOM 657 O O . VAL A 1 87 ? -20.492 5.126 -2.079 1.00 81.19 87 VAL A O 1
ATOM 660 N N . ILE A 1 88 ? -19.523 3.200 -2.718 1.00 81.69 88 ILE A N 1
ATOM 661 C CA . ILE A 1 88 ? -19.436 3.517 -4.142 1.00 81.69 88 ILE A CA 1
ATOM 662 C C . ILE A 1 88 ? -20.282 2.512 -4.902 1.00 81.69 88 ILE A C 1
ATOM 664 O O . ILE A 1 88 ? -20.055 1.306 -4.804 1.00 81.69 88 ILE A O 1
ATOM 668 N N . THR A 1 89 ? -21.201 3.020 -5.711 1.00 82.56 89 THR A N 1
ATOM 669 C CA . THR A 1 89 ? -21.851 2.226 -6.748 1.00 82.56 89 THR A CA 1
ATOM 670 C C . THR A 1 89 ? -21.047 2.361 -8.035 1.00 82.56 89 THR A C 1
ATOM 672 O O . THR A 1 89 ? -20.772 3.467 -8.505 1.00 82.56 89 THR A O 1
ATOM 675 N N . PHE A 1 90 ? -20.635 1.226 -8.577 1.00 77.12 90 PHE A N 1
ATOM 676 C CA . PHE A 1 90 ? -20.028 1.111 -9.887 1.00 77.12 90 PHE A CA 1
ATOM 677 C C . PHE A 1 90 ? -21.114 0.673 -10.854 1.00 77.12 90 PHE A C 1
ATOM 679 O O . PHE A 1 90 ? -21.689 -0.391 -10.659 1.00 77.12 90 PHE A O 1
ATOM 686 N N . ASN A 1 91 ? -21.368 1.489 -11.875 1.00 72.44 91 ASN A N 1
ATOM 687 C CA . ASN A 1 91 ? -22.419 1.245 -12.870 1.00 72.44 91 ASN A CA 1
ATOM 688 C C . ASN A 1 91 ? -21.813 1.117 -14.286 1.00 72.44 91 ASN A C 1
ATOM 690 O O . ASN A 1 91 ? -22.521 0.901 -15.270 1.00 72.44 91 ASN A O 1
ATOM 694 N N . GLN A 1 92 ? -20.498 1.341 -14.414 1.00 66.81 92 GLN A N 1
ATOM 695 C CA . GLN A 1 92 ? -19.723 1.327 -15.658 1.00 66.81 92 GLN A CA 1
ATOM 696 C C . GLN A 1 92 ? -18.281 0.854 -15.389 1.00 66.81 92 GLN A C 1
ATOM 698 O O . GLN A 1 92 ? -17.787 0.973 -14.266 1.00 66.81 92 GLN A O 1
ATOM 703 N N . LEU A 1 93 ? -17.618 0.326 -16.429 1.00 58.53 93 LEU A N 1
ATOM 704 C CA . LEU A 1 93 ? -16.189 -0.040 -16.476 1.00 58.53 93 LEU A CA 1
ATOM 705 C C . LEU A 1 93 ? -15.267 1.032 -15.834 1.00 58.53 93 LEU A C 1
ATOM 707 O O . LEU A 1 93 ? -15.554 2.226 -15.888 1.00 58.53 93 LEU A O 1
ATOM 711 N N . PRO A 1 94 ? -14.127 0.602 -15.266 1.00 57.88 94 PRO A N 1
ATOM 712 C CA . PRO A 1 94 ? -13.713 0.812 -13.877 1.00 57.88 94 PRO A CA 1
ATOM 713 C C . PRO A 1 94 ? -13.533 2.280 -13.473 1.00 57.88 94 PRO A C 1
ATOM 715 O O . PRO A 1 94 ? -12.867 3.056 -14.158 1.00 57.88 94 PRO A O 1
ATOM 718 N N . THR A 1 95 ? -14.015 2.629 -12.279 1.00 55.34 95 THR A N 1
ATOM 719 C CA . THR A 1 95 ? -13.880 3.977 -11.711 1.00 55.34 95 THR A CA 1
ATOM 720 C C . THR A 1 95 ? -12.994 4.000 -10.473 1.00 55.34 95 THR A C 1
ATOM 722 O O . THR A 1 95 ? -13.466 3.917 -9.347 1.00 55.34 95 THR A O 1
ATOM 725 N N . GLY A 1 96 ? -11.702 4.215 -10.712 1.00 59.38 96 GLY A N 1
ATOM 726 C CA . GLY A 1 96 ? -10.824 4.937 -9.792 1.00 59.38 96 GLY A CA 1
ATOM 727 C C . GLY A 1 96 ? -10.403 4.237 -8.497 1.00 59.38 96 GLY A C 1
ATOM 728 O O . GLY A 1 96 ? -10.942 3.227 -8.056 1.00 59.38 96 GLY A O 1
ATOM 729 N N . THR A 1 97 ? -9.365 4.809 -7.900 1.00 68.00 97 THR A N 1
ATOM 730 C CA . THR A 1 97 ? -8.923 4.516 -6.537 1.00 68.00 97 THR A CA 1
ATOM 731 C C . THR A 1 97 ? -9.746 5.386 -5.587 1.00 68.00 97 THR A C 1
ATOM 733 O O . THR A 1 97 ? -9.875 6.585 -5.839 1.00 68.00 97 THR A O 1
ATOM 736 N N . ASN A 1 98 ? -10.280 4.820 -4.506 1.00 72.88 98 ASN A N 1
ATOM 737 C CA . ASN A 1 98 ? -10.887 5.599 -3.430 1.00 72.88 98 ASN A CA 1
ATOM 738 C C . ASN A 1 98 ? -10.008 5.525 -2.180 1.00 72.88 98 ASN A C 1
ATOM 740 O O . ASN A 1 98 ? -9.518 4.455 -1.817 1.00 72.88 98 ASN A O 1
ATOM 744 N N . THR A 1 99 ? -9.815 6.672 -1.539 1.00 72.25 99 THR A N 1
ATOM 745 C CA . THR A 1 99 ? -9.044 6.812 -0.310 1.00 72.25 99 THR A CA 1
ATOM 746 C C . THR A 1 99 ? -9.904 7.521 0.720 1.00 72.25 99 THR A C 1
ATOM 748 O O . THR A 1 99 ? -10.443 8.595 0.450 1.00 72.25 99 THR A O 1
ATOM 751 N N . ILE A 1 100 ? -10.006 6.941 1.913 1.00 79.69 100 ILE A N 1
ATOM 752 C CA . ILE A 1 100 ? -10.604 7.606 3.067 1.00 79.69 100 ILE A CA 1
ATOM 753 C C . ILE A 1 100 ? -9.603 7.688 4.212 1.00 79.69 100 ILE A C 1
ATOM 755 O O . ILE A 1 100 ? -8.772 6.803 4.381 1.00 79.69 100 ILE A O 1
ATOM 759 N N . LEU A 1 101 ? -9.744 8.716 5.041 1.00 77.62 101 LEU A N 1
ATOM 760 C CA . LEU A 1 101 ? -9.110 8.756 6.354 1.00 77.62 101 LEU A CA 1
ATOM 761 C C . LEU A 1 101 ? -9.938 7.908 7.316 1.00 77.62 101 LEU A C 1
ATOM 763 O O . LEU A 1 101 ? -11.130 8.166 7.479 1.00 77.62 101 LEU A O 1
ATOM 767 N N . ALA A 1 102 ? -9.326 6.916 7.956 1.00 80.31 102 ALA A N 1
ATOM 768 C CA . ALA A 1 102 ? -9.980 6.061 8.932 1.00 80.31 102 ALA A CA 1
ATOM 769 C C . ALA A 1 102 ? -10.383 6.895 10.164 1.00 80.31 102 ALA A C 1
ATOM 771 O O . ALA A 1 102 ? -9.521 7.362 10.899 1.00 80.31 102 ALA A O 1
ATOM 772 N N . PRO A 1 103 ? -11.675 7.086 10.463 1.00 79.00 103 PRO A N 1
ATOM 773 C CA . PRO A 1 103 ? -12.106 7.834 11.644 1.00 79.00 103 PRO A CA 1
ATOM 774 C C . PRO A 1 103 ? -11.954 7.042 12.949 1.00 79.00 103 PRO A C 1
ATOM 776 O O . PRO A 1 103 ? -12.124 7.598 14.030 1.00 79.00 103 PRO A O 1
ATOM 779 N N . SER A 1 104 ? -11.687 5.736 12.867 1.00 80.62 104 SER A N 1
ATOM 780 C CA . SER A 1 104 ? -11.559 4.861 14.032 1.00 80.62 104 SER A CA 1
ATOM 781 C C . SER A 1 104 ? -10.505 3.787 13.803 1.00 80.62 104 SER A C 1
ATOM 783 O O . SER A 1 104 ? -10.358 3.275 12.690 1.00 80.62 104 SER A O 1
ATOM 785 N N . SER A 1 105 ? -9.793 3.449 14.877 1.00 77.38 105 SER A N 1
ATOM 786 C CA . SER A 1 105 ? -8.876 2.316 14.898 1.00 77.38 105 SER A CA 1
ATOM 787 C C . SER A 1 105 ? -9.658 1.006 14.969 1.00 77.38 105 SER A C 1
ATOM 789 O O . SER A 1 105 ? -10.703 0.947 15.618 1.00 77.38 105 SER A O 1
ATOM 791 N N . GLY A 1 106 ? -9.144 -0.051 14.349 1.00 76.19 106 GLY A N 1
ATOM 792 C CA . GLY A 1 106 ? -9.731 -1.380 14.412 1.00 76.19 106 GLY A CA 1
ATOM 793 C C . GLY A 1 106 ? -9.561 -2.191 13.136 1.00 76.19 106 GLY A C 1
ATOM 794 O O . GLY A 1 106 ? -8.767 -1.866 12.252 1.00 76.19 106 GLY A O 1
ATOM 795 N N . ASN A 1 107 ? -10.341 -3.262 13.047 1.00 81.12 107 ASN A N 1
ATOM 796 C CA . ASN A 1 107 ? -10.441 -4.064 11.833 1.00 81.12 107 ASN A CA 1
ATOM 797 C C . ASN A 1 107 ? -11.436 -3.424 10.868 1.00 81.12 107 ASN A C 1
ATOM 799 O O . ASN A 1 107 ? -12.573 -3.137 11.235 1.00 81.12 107 ASN A O 1
ATOM 803 N N . TRP A 1 108 ? -11.020 -3.247 9.624 1.00 84.06 108 TRP A N 1
ATOM 804 C CA . TRP A 1 108 ? -11.850 -2.707 8.560 1.00 84.06 108 TRP A CA 1
ATOM 805 C C . TRP A 1 108 ? -12.128 -3.778 7.519 1.00 84.06 108 TRP A C 1
ATOM 807 O O . TRP A 1 108 ? -11.287 -4.630 7.243 1.00 84.06 108 TRP A O 1
ATOM 817 N N . THR A 1 109 ? -13.330 -3.753 6.956 1.00 85.31 109 THR A N 1
ATOM 818 C CA . THR A 1 109 ? -13.760 -4.709 5.939 1.00 85.31 109 THR A CA 1
ATOM 819 C C . THR A 1 109 ? -14.254 -3.956 4.719 1.00 85.31 109 THR A C 1
ATOM 821 O O . THR A 1 109 ? -15.203 -3.182 4.807 1.00 85.31 109 THR A O 1
ATOM 824 N N . LEU A 1 110 ? -13.635 -4.204 3.570 1.00 86.00 110 LEU A N 1
ATOM 825 C CA . LEU A 1 110 ? -14.195 -3.831 2.283 1.00 86.00 110 LEU A CA 1
ATOM 826 C C . LEU A 1 110 ? -15.171 -4.922 1.849 1.00 86.00 110 LEU A C 1
ATOM 828 O O . LEU A 1 110 ? -14.769 -6.063 1.624 1.00 86.00 110 LEU A O 1
ATOM 832 N N . GLN A 1 111 ? -16.445 -4.574 1.740 1.00 89.00 111 GLN A N 1
ATOM 833 C CA . GLN A 1 111 ? -17.472 -5.437 1.177 1.00 89.00 111 GLN A CA 1
ATOM 834 C C . GLN A 1 111 ? -17.774 -5.015 -0.249 1.00 89.00 111 GLN A C 1
ATOM 836 O O . GLN A 1 111 ? -17.916 -3.828 -0.519 1.00 89.00 111 GLN A O 1
ATOM 841 N N . ILE A 1 112 ? -17.896 -5.982 -1.150 1.00 87.00 112 ILE A N 1
ATOM 842 C CA . ILE A 1 112 ? -18.334 -5.749 -2.522 1.00 87.00 112 ILE A CA 1
ATOM 843 C C . ILE A 1 112 ? -19.553 -6.620 -2.775 1.00 87.00 112 ILE A C 1
ATOM 845 O O . ILE A 1 112 ? -19.437 -7.846 -2.832 1.00 87.00 112 ILE A O 1
ATOM 849 N N . ALA A 1 113 ? -20.713 -5.983 -2.884 1.00 88.25 113 ALA A N 1
ATOM 850 C CA . ALA A 1 113 ? -21.964 -6.621 -3.258 1.00 88.25 113 ALA A CA 1
ATOM 851 C C . ALA A 1 113 ? -22.107 -6.612 -4.783 1.00 88.25 113 ALA A C 1
ATOM 853 O O . ALA A 1 113 ? -21.921 -5.574 -5.425 1.00 88.25 113 ALA A O 1
ATOM 854 N N . ASN A 1 114 ? -22.401 -7.779 -5.355 1.00 86.69 114 ASN A N 1
ATOM 855 C CA . ASN A 1 114 ? -22.777 -7.909 -6.754 1.00 86.69 114 ASN A CA 1
ATOM 856 C C . ASN A 1 114 ? -24.301 -7.873 -6.872 1.00 86.69 114 ASN A C 1
ATOM 858 O O . ASN A 1 114 ? -24.960 -8.904 -6.739 1.00 86.69 114 ASN A O 1
ATOM 862 N N . ASP A 1 115 ? -24.840 -6.683 -7.124 1.00 84.31 115 ASP A N 1
ATOM 863 C CA . ASP A 1 115 ? -26.276 -6.473 -7.330 1.00 84.31 115 ASP A CA 1
ATOM 864 C C . ASP A 1 115 ? -26.687 -6.724 -8.795 1.0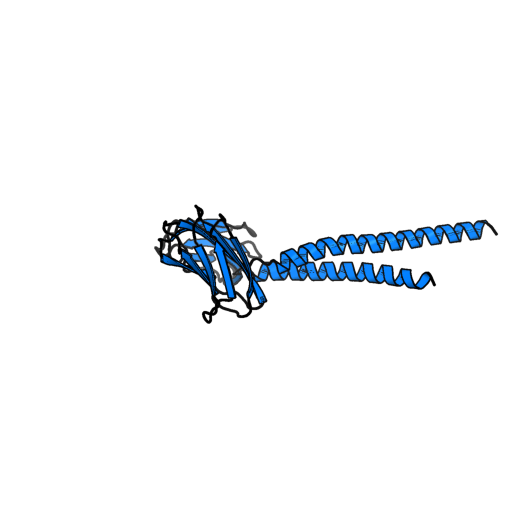0 84.31 115 ASP A C 1
ATOM 866 O O . ASP A 1 115 ? -27.869 -6.690 -9.142 1.00 84.31 115 ASP A O 1
ATOM 870 N N . GLY A 1 116 ? -25.714 -7.021 -9.662 1.00 78.44 116 GLY A N 1
ATOM 871 C CA . GLY A 1 116 ? -25.926 -7.398 -11.050 1.00 78.44 116 GLY A CA 1
ATOM 872 C C . GLY A 1 116 ? -26.430 -8.836 -11.233 1.00 78.44 116 GLY A C 1
ATOM 873 O O . GLY A 1 116 ? -26.365 -9.688 -10.350 1.00 78.44 116 GLY A O 1
ATOM 874 N N . GLY A 1 117 ? -26.910 -9.130 -12.445 1.00 78.12 117 GLY A N 1
ATOM 875 C CA . GLY A 1 117 ? -27.470 -10.441 -12.809 1.00 78.12 117 GLY A CA 1
ATOM 876 C C . GLY A 1 117 ? -26.459 -11.510 -13.247 1.00 78.12 117 GLY A C 1
ATOM 877 O O . GLY A 1 117 ? -26.876 -12.611 -13.603 1.00 78.12 117 GLY A O 1
ATOM 878 N N . TYR A 1 118 ? -25.153 -11.219 -13.254 1.00 75.56 118 TYR A N 1
ATOM 879 C CA . TYR A 1 118 ? -24.112 -12.124 -13.769 1.00 75.56 118 TYR A CA 1
ATOM 880 C C . TYR A 1 118 ? -22.910 -12.235 -12.826 1.00 75.56 118 TYR A C 1
ATOM 882 O O . TYR A 1 118 ? -22.679 -11.358 -11.999 1.00 75.56 118 TYR A O 1
ATOM 890 N N . ASN A 1 119 ? -22.139 -13.318 -12.956 1.00 74.94 119 ASN A N 1
ATOM 891 C CA . ASN A 1 119 ? -20.888 -13.488 -12.216 1.00 74.94 119 ASN A CA 1
ATOM 892 C C . ASN A 1 119 ? -19.827 -12.495 -12.723 1.00 74.94 119 ASN A C 1
ATOM 894 O O . ASN A 1 119 ? -19.662 -12.319 -13.934 1.00 74.94 119 ASN A O 1
ATOM 898 N N . VAL A 1 120 ? -19.103 -11.871 -11.793 1.00 70.81 120 VAL A N 1
ATOM 899 C CA . VAL A 1 120 ? -18.063 -10.880 -12.083 1.00 70.81 120 VAL A CA 1
ATOM 900 C C . VAL A 1 120 ? -16.744 -11.296 -11.449 1.00 70.81 120 VAL A C 1
ATOM 902 O O . VAL A 1 120 ? -16.690 -11.551 -10.248 1.00 70.81 120 VAL A O 1
ATOM 905 N N . ASN A 1 121 ? -15.664 -11.283 -12.235 1.00 73.38 121 ASN A N 1
ATOM 906 C CA . ASN A 1 121 ? -14.310 -11.329 -11.687 1.00 73.38 121 ASN A CA 1
ATOM 907 C C . ASN A 1 121 ? -13.886 -9.921 -11.253 1.00 73.38 121 ASN A C 1
ATOM 909 O O . ASN A 1 121 ? -13.840 -8.995 -12.072 1.00 73.38 121 ASN A O 1
ATOM 913 N N . ILE A 1 122 ? -13.591 -9.787 -9.966 1.00 67.81 122 ILE A N 1
ATOM 914 C CA . ILE A 1 122 ? -13.266 -8.543 -9.288 1.00 67.81 122 ILE A CA 1
ATOM 915 C C . ILE A 1 122 ? -11.822 -8.638 -8.807 1.00 67.81 122 ILE A C 1
ATOM 917 O O . ILE A 1 122 ? -11.478 -9.553 -8.062 1.00 67.81 122 ILE A O 1
ATOM 921 N N . SER A 1 123 ? -10.997 -7.677 -9.215 1.00 66.94 123 SER A N 1
ATOM 922 C CA . SER A 1 123 ? -9.680 -7.436 -8.632 1.00 66.94 123 SER A CA 1
ATOM 923 C C . SER A 1 123 ? -9.756 -6.265 -7.653 1.00 66.94 123 SER A C 1
ATOM 925 O O . SER A 1 123 ? -10.286 -5.199 -7.984 1.00 66.94 123 SER A O 1
ATOM 927 N N . VAL A 1 124 ? -9.252 -6.479 -6.441 1.00 58.00 124 VAL A N 1
ATOM 928 C CA . VAL A 1 124 ? -9.266 -5.516 -5.343 1.00 58.00 124 VAL A CA 1
ATOM 929 C C . VAL A 1 124 ? -7.855 -5.290 -4.849 1.00 58.00 124 VAL A C 1
ATOM 931 O O . VAL A 1 124 ? -7.251 -6.206 -4.306 1.00 58.00 124 VAL A O 1
ATOM 934 N N . VAL A 1 125 ? -7.370 -4.056 -4.941 1.00 64.06 125 VAL A N 1
ATOM 935 C CA . VAL A 1 125 ? -6.199 -3.618 -4.173 1.00 64.06 125 VAL A CA 1
ATOM 936 C C . VAL A 1 125 ? -6.711 -2.961 -2.905 1.00 64.06 125 VAL A C 1
ATOM 938 O O . VAL A 1 125 ? -7.482 -2.012 -3.017 1.00 64.06 125 VAL A O 1
ATOM 941 N N . TYR A 1 126 ? -6.321 -3.452 -1.727 1.00 53.34 126 TYR A N 1
ATOM 942 C CA . TYR A 1 126 ? -6.702 -2.859 -0.441 1.00 53.34 126 TYR A CA 1
ATOM 943 C C . TYR A 1 126 ? -5.470 -2.623 0.431 1.00 53.34 126 TYR A C 1
ATOM 945 O O . TYR A 1 126 ? -4.846 -3.575 0.902 1.00 53.34 126 TYR A O 1
ATOM 953 N N . ASP A 1 127 ? -5.118 -1.353 0.636 1.00 60.25 127 ASP A N 1
ATOM 954 C CA . ASP A 1 127 ? -3.881 -0.969 1.306 1.00 60.25 127 ASP A CA 1
ATOM 955 C C . ASP A 1 127 ? -4.074 0.159 2.338 1.00 60.25 127 ASP A C 1
ATOM 957 O O . ASP A 1 127 ? -4.942 1.023 2.191 1.00 60.25 127 ASP A O 1
ATOM 961 N N . SER A 1 128 ? -3.252 0.136 3.391 1.00 52.34 128 SER A N 1
ATOM 962 C CA . SER A 1 128 ? -3.119 1.205 4.385 1.00 52.34 128 SER A CA 1
ATOM 963 C C . SER A 1 128 ? -1.717 1.792 4.255 1.00 52.34 128 SER A C 1
ATOM 965 O O . SER A 1 128 ? -0.774 1.343 4.901 1.00 52.34 128 SER A O 1
ATOM 967 N N . ILE A 1 129 ? -1.570 2.776 3.372 1.00 59.44 129 ILE A N 1
ATOM 968 C CA . ILE A 1 129 ? -0.247 3.210 2.900 1.00 59.44 129 ILE A CA 1
ATOM 969 C C . ILE A 1 129 ? 0.475 4.044 3.968 1.00 59.44 129 ILE A C 1
ATOM 971 O O . ILE A 1 129 ? 1.699 4.171 3.944 1.00 59.44 129 ILE A O 1
ATOM 975 N N . THR A 1 130 ? -0.239 4.655 4.919 1.00 61.00 130 THR A N 1
ATOM 976 C CA . THR A 1 130 ? 0.386 5.519 5.931 1.00 61.00 130 THR A CA 1
ATOM 977 C C . THR A 1 130 ? -0.444 5.597 7.208 1.00 61.00 130 THR A C 1
ATOM 979 O O . THR A 1 130 ? -1.575 6.082 7.190 1.00 61.00 130 THR A O 1
ATOM 982 N N . HIS A 1 131 ? 0.159 5.193 8.323 1.00 64.69 131 HIS A N 1
ATOM 983 C CA . HIS A 1 131 ? -0.311 5.489 9.666 1.00 64.69 131 HIS A CA 1
ATOM 984 C C . HIS A 1 131 ? 0.075 6.915 10.054 1.00 64.69 131 HIS A C 1
ATOM 986 O O . HIS A 1 131 ? 1.247 7.274 9.940 1.00 64.69 131 HIS A O 1
ATOM 992 N N . LYS A 1 132 ? -0.866 7.747 10.511 1.00 66.44 132 LYS A N 1
ATOM 993 C CA . LYS A 1 132 ? -0.592 9.159 10.846 1.00 66.44 132 LYS A CA 1
ATOM 994 C C . LYS A 1 132 ? -0.877 9.467 12.307 1.00 66.44 132 LYS A C 1
ATOM 996 O O . LYS A 1 132 ? -1.846 8.994 12.883 1.00 66.44 132 LYS A O 1
ATOM 1001 N N . GLY A 1 133 ? -0.044 10.332 12.884 1.00 67.06 133 GLY A N 1
ATOM 1002 C CA . GLY A 1 133 ? -0.274 10.886 14.217 1.00 67.06 133 GLY A CA 1
ATOM 1003 C C . GLY A 1 133 ? -0.167 9.865 15.347 1.00 67.06 133 GLY A C 1
ATOM 1004 O O . GLY A 1 133 ? -0.791 10.064 16.382 1.00 67.06 133 GLY A O 1
ATOM 1005 N N . VAL A 1 134 ? 0.608 8.792 15.168 1.00 77.50 134 VAL A N 1
ATOM 1006 C CA . VAL A 1 134 ? 0.710 7.708 16.152 1.00 77.50 134 VAL A CA 1
ATOM 1007 C C . VAL A 1 134 ? 1.543 8.176 17.347 1.00 77.50 134 VAL A C 1
ATOM 1009 O O . VAL A 1 134 ? 2.745 8.401 17.171 1.00 77.50 134 VAL A O 1
ATOM 1012 N N . PRO A 1 135 ? 0.954 8.330 18.548 1.00 81.62 135 PRO A N 1
ATOM 1013 C CA . PRO A 1 135 ? 1.686 8.809 19.709 1.00 81.62 135 PRO A CA 1
ATOM 1014 C C . PRO A 1 135 ? 2.537 7.683 20.304 1.00 81.62 135 PRO A C 1
ATOM 1016 O O . PRO A 1 135 ? 2.029 6.610 20.629 1.00 81.62 135 PRO A O 1
ATOM 1019 N N . ILE A 1 136 ? 3.830 7.937 20.505 1.00 84.38 136 ILE A N 1
ATOM 1020 C CA . ILE A 1 136 ? 4.731 7.037 21.232 1.00 84.38 136 ILE A CA 1
ATOM 1021 C C . ILE A 1 136 ? 5.347 7.785 22.410 1.00 84.38 136 ILE A C 1
ATOM 1023 O O . ILE A 1 136 ? 6.118 8.732 22.236 1.00 84.38 136 ILE A O 1
ATOM 1027 N N . ALA A 1 137 ? 5.017 7.339 23.620 1.00 85.44 137 ALA A N 1
ATOM 1028 C CA . ALA A 1 137 ? 5.591 7.871 24.850 1.00 85.44 137 ALA A CA 1
ATOM 1029 C C . ALA A 1 137 ? 7.069 7.450 25.033 1.00 85.44 137 ALA A C 1
ATOM 1031 O O . ALA A 1 137 ? 7.481 6.423 24.487 1.00 85.44 137 ALA A O 1
ATOM 1032 N N . PRO A 1 138 ? 7.853 8.204 25.821 1.00 88.88 138 PRO A N 1
ATOM 1033 C CA . PRO A 1 138 ? 9.219 7.842 26.206 1.00 88.88 138 PRO A CA 1
ATOM 1034 C C . PRO A 1 138 ? 9.320 6.418 26.762 1.00 88.88 138 PRO A C 1
ATOM 1036 O O . PRO A 1 138 ? 8.512 6.018 27.599 1.00 88.88 138 PRO A O 1
ATOM 1039 N N . GLY A 1 139 ? 10.305 5.651 26.298 1.00 86.88 139 GLY A N 1
ATOM 1040 C CA . GLY A 1 139 ? 10.557 4.272 26.726 1.00 86.88 139 GLY A CA 1
ATOM 1041 C C . GLY A 1 139 ? 9.575 3.228 26.182 1.00 86.88 139 GLY A C 1
ATOM 1042 O O . GLY A 1 139 ? 9.777 2.037 26.414 1.00 86.88 139 GLY A O 1
ATOM 1043 N N . ASN A 1 140 ? 8.542 3.641 25.443 1.00 89.19 140 ASN A N 1
ATOM 1044 C CA . ASN A 1 140 ? 7.558 2.739 24.852 1.00 89.19 140 ASN A CA 1
ATOM 1045 C C . ASN A 1 140 ? 7.853 2.442 23.379 1.00 89.19 140 ASN A C 1
ATOM 1047 O O . ASN A 1 140 ? 8.667 3.094 22.716 1.00 89.19 140 ASN A O 1
ATOM 1051 N N . TYR A 1 141 ? 7.144 1.440 22.865 1.00 87.88 141 TYR A N 1
ATOM 1052 C CA . TYR A 1 141 ? 7.175 1.071 21.462 1.00 87.88 141 TYR A CA 1
ATOM 1053 C C . TYR A 1 141 ? 5.772 0.890 20.892 1.00 87.88 141 TYR A C 1
ATOM 1055 O O . TYR A 1 141 ? 4.822 0.600 21.617 1.00 87.88 141 TYR A O 1
ATOM 1063 N N . THR A 1 142 ? 5.664 1.018 19.575 1.00 84.38 142 THR A N 1
ATOM 1064 C CA . THR A 1 142 ? 4.481 0.622 18.807 1.00 84.38 142 THR A CA 1
ATOM 1065 C C . THR A 1 142 ? 4.874 -0.370 17.718 1.00 84.38 142 THR A C 1
ATOM 1067 O O . THR A 1 142 ? 6.051 -0.471 17.354 1.00 84.38 142 THR A O 1
ATOM 1070 N N . ARG A 1 143 ? 3.898 -1.120 17.203 1.00 83.81 143 ARG A N 1
ATOM 1071 C CA . ARG A 1 143 ? 4.096 -2.063 16.102 1.00 83.81 143 ARG A CA 1
ATOM 1072 C C . ARG A 1 143 ? 3.074 -1.830 15.003 1.00 83.81 143 ARG A C 1
ATOM 1074 O O . ARG A 1 143 ? 1.891 -1.682 15.288 1.00 83.81 143 ARG A O 1
ATOM 1081 N N . PHE A 1 144 ? 3.553 -1.868 13.768 1.00 79.25 144 PHE A N 1
ATOM 1082 C CA . PHE A 1 144 ? 2.741 -1.813 12.558 1.00 79.25 144 PHE A CA 1
ATOM 1083 C C . PHE A 1 144 ? 2.952 -3.086 11.760 1.00 79.25 144 PHE A C 1
ATOM 1085 O O . PHE A 1 144 ? 4.063 -3.621 11.740 1.00 79.25 144 PHE A O 1
ATOM 1092 N N . TYR A 1 145 ? 1.891 -3.559 11.123 1.00 72.88 145 TYR A N 1
ATOM 1093 C CA . TYR A 1 145 ? 1.861 -4.835 10.422 1.00 72.88 145 TYR A CA 1
ATOM 1094 C C . TYR A 1 145 ? 1.516 -4.593 8.960 1.00 72.88 145 TYR A C 1
ATOM 1096 O O . TYR A 1 145 ? 0.580 -3.849 8.666 1.00 72.88 145 TYR A O 1
ATOM 1104 N N . ASP A 1 146 ? 2.237 -5.257 8.062 1.00 66.44 146 ASP A N 1
ATOM 1105 C CA . ASP A 1 146 ? 1.845 -5.349 6.660 1.00 66.44 146 ASP A CA 1
ATOM 1106 C C . ASP A 1 146 ? 1.276 -6.751 6.387 1.00 66.44 146 ASP A C 1
ATOM 1108 O O . ASP A 1 146 ? 1.978 -7.759 6.580 1.00 66.44 146 ASP A O 1
ATOM 1112 N N . PRO A 1 147 ? -0.007 -6.868 6.000 1.00 58.62 147 PRO A N 1
ATOM 1113 C CA . PRO A 1 147 ? -0.592 -8.159 5.705 1.00 58.62 147 PRO A CA 1
ATOM 1114 C C . PRO A 1 147 ? 0.015 -8.748 4.430 1.00 58.62 147 PRO A C 1
ATOM 1116 O O . PRO A 1 147 ? -0.361 -8.397 3.319 1.00 58.62 147 PRO A O 1
ATOM 1119 N N . LYS A 1 148 ? 0.856 -9.765 4.644 1.00 63.69 148 LYS A N 1
ATOM 1120 C CA . LYS A 1 148 ? 1.343 -10.736 3.651 1.00 63.69 148 LYS A CA 1
ATOM 1121 C C . LYS A 1 148 ? 2.197 -10.130 2.537 1.00 63.69 148 LYS A C 1
ATOM 1123 O O . LYS A 1 148 ? 1.750 -9.918 1.416 1.00 63.69 148 LYS A O 1
ATOM 1128 N N . VAL A 1 149 ? 3.486 -10.032 2.834 1.00 69.19 149 VAL A N 1
ATOM 1129 C CA . VAL A 1 149 ? 4.540 -9.727 1.866 1.00 69.19 149 VAL A CA 1
ATOM 1130 C C . VAL A 1 149 ? 5.064 -11.031 1.258 1.00 69.19 149 VAL A C 1
ATOM 1132 O O . VAL A 1 149 ? 5.165 -12.049 1.951 1.00 69.19 149 VAL A O 1
ATOM 1135 N N . SER A 1 150 ? 5.392 -11.029 -0.035 1.00 71.88 150 SER A N 1
ATOM 1136 C CA . SER A 1 150 ? 5.940 -12.204 -0.726 1.00 71.88 150 SER A CA 1
ATOM 1137 C C . SER A 1 150 ? 7.470 -12.191 -0.733 1.00 71.88 150 SER A C 1
ATOM 1139 O O . SER A 1 150 ? 8.098 -11.147 -0.862 1.00 71.88 150 SER A O 1
ATOM 1141 N N . SER A 1 151 ? 8.090 -13.367 -0.637 1.00 76.81 151 SER A N 1
ATOM 1142 C CA . SER A 1 151 ? 9.533 -13.522 -0.835 1.00 76.81 151 SER A CA 1
ATOM 1143 C C . SER A 1 151 ? 9.948 -12.988 -2.210 1.00 76.81 151 SER A C 1
ATOM 1145 O O . SER A 1 151 ? 9.276 -13.223 -3.215 1.00 76.81 151 SER A O 1
ATOM 1147 N N . GLY A 1 152 ? 11.057 -12.253 -2.239 1.00 67.00 152 GLY A N 1
ATOM 1148 C CA . GLY A 1 152 ? 11.592 -11.561 -3.408 1.00 67.00 152 GLY A CA 1
ATOM 1149 C C . GLY A 1 152 ? 10.986 -10.181 -3.668 1.00 67.00 152 GLY A C 1
ATOM 1150 O O . GLY A 1 152 ? 11.454 -9.500 -4.580 1.00 67.00 152 GLY A O 1
ATOM 1151 N N . SER A 1 153 ? 9.982 -9.756 -2.898 1.00 65.50 153 SER A N 1
ATOM 1152 C CA . SER A 1 153 ? 9.366 -8.437 -3.045 1.00 65.50 153 SER A CA 1
ATOM 1153 C C . SER A 1 153 ? 10.128 -7.359 -2.259 1.00 65.50 153 SER A C 1
ATOM 1155 O O . SER A 1 153 ? 10.969 -7.677 -1.413 1.00 65.50 153 SER A O 1
ATOM 1157 N N . ASN A 1 154 ? 9.912 -6.083 -2.585 1.00 71.12 154 ASN A N 1
ATOM 1158 C CA . ASN A 1 154 ? 10.657 -4.983 -1.976 1.00 71.12 154 ASN A CA 1
ATOM 1159 C C . ASN A 1 154 ? 9.823 -4.323 -0.891 1.00 71.12 154 ASN A C 1
ATOM 1161 O O . ASN A 1 154 ? 8.973 -3.487 -1.173 1.00 71.12 154 ASN A O 1
ATOM 1165 N N . LEU A 1 155 ? 10.122 -4.626 0.362 1.00 75.75 155 LEU A N 1
ATOM 1166 C CA . LEU A 1 155 ? 9.439 -3.987 1.470 1.00 75.75 155 LEU A CA 1
ATOM 1167 C C . LEU A 1 155 ? 10.113 -2.658 1.793 1.00 75.75 155 LEU A C 1
ATOM 1169 O O . LEU A 1 155 ? 11.300 -2.611 2.128 1.00 75.75 155 LEU A O 1
ATOM 1173 N N . VAL A 1 156 ? 9.343 -1.581 1.699 1.00 77.62 156 VAL A N 1
ATOM 1174 C CA . VAL A 1 156 ? 9.764 -0.239 2.080 1.00 77.62 156 VAL A CA 1
ATOM 1175 C C . VAL A 1 156 ? 9.045 0.167 3.335 1.00 77.62 156 VAL A C 1
ATOM 1177 O O . VAL A 1 156 ? 7.849 -0.058 3.510 1.00 77.62 156 VAL A O 1
ATOM 1180 N N . TYR A 1 157 ? 9.802 0.810 4.208 1.00 80.00 157 TYR A N 1
ATOM 1181 C CA . TYR A 1 157 ? 9.228 1.461 5.353 1.00 80.00 157 TYR A CA 1
ATOM 1182 C C . TYR A 1 157 ? 9.837 2.826 5.574 1.00 80.00 157 TYR A C 1
ATOM 1184 O O . TYR A 1 157 ? 11.009 3.077 5.292 1.00 80.00 157 TYR A O 1
ATOM 1192 N N . SER A 1 158 ? 9.016 3.727 6.089 1.00 81.06 158 SER A N 1
ATOM 1193 C CA . SER A 1 158 ? 9.447 5.060 6.461 1.00 81.06 158 SER A CA 1
ATOM 1194 C C . SER A 1 158 ? 8.781 5.502 7.746 1.00 81.06 158 SER A C 1
ATOM 1196 O O . SER A 1 158 ? 7.681 5.070 8.091 1.00 81.06 158 SER A O 1
ATOM 1198 N N . MET A 1 159 ? 9.477 6.375 8.460 1.00 83.12 159 MET A N 1
ATOM 1199 C CA . MET A 1 159 ? 8.942 7.060 9.618 1.00 83.12 159 MET A CA 1
ATOM 1200 C C . MET A 1 159 ? 9.307 8.539 9.564 1.00 83.12 159 MET A C 1
ATOM 1202 O O . MET A 1 159 ? 10.429 8.909 9.216 1.00 83.12 159 MET A O 1
ATOM 1206 N N . SER A 1 160 ? 8.358 9.388 9.933 1.00 84.25 160 SER A N 1
ATOM 1207 C CA . SER A 1 160 ? 8.549 10.824 10.079 1.00 84.25 160 SER A CA 1
ATOM 1208 C C . SER A 1 160 ? 7.904 11.284 11.382 1.00 84.25 160 SER A C 1
ATOM 1210 O O . SER A 1 160 ? 6.672 11.329 11.482 1.00 84.25 160 SER A O 1
ATOM 1212 N N . PRO A 1 161 ? 8.710 11.562 12.418 1.00 85.25 161 PRO A N 1
ATOM 1213 C CA . PRO A 1 161 ? 8.203 12.156 13.640 1.00 85.25 161 PRO A CA 1
ATOM 1214 C C . PRO A 1 161 ? 7.844 13.632 13.447 1.00 85.25 161 PRO A C 1
ATOM 1216 O O . PRO A 1 161 ? 8.488 14.357 12.691 1.00 85.25 161 PRO A O 1
ATOM 1219 N N . ASN A 1 162 ? 6.849 14.104 14.196 1.00 79.94 162 ASN A N 1
ATOM 1220 C CA . ASN A 1 162 ? 6.442 15.510 14.215 1.00 79.94 162 ASN A CA 1
ATOM 1221 C C . ASN A 1 162 ? 7.470 16.446 14.880 1.00 79.94 162 ASN A C 1
ATOM 1223 O O . ASN A 1 162 ? 7.337 17.663 14.783 1.00 79.94 162 ASN A O 1
ATOM 1227 N N . GLN A 1 163 ? 8.471 15.890 15.562 1.00 80.56 163 GLN A N 1
ATOM 1228 C CA . GLN A 1 163 ? 9.582 16.611 16.172 1.00 80.56 163 GLN A CA 1
ATOM 1229 C C . GLN A 1 163 ? 10.832 15.731 16.213 1.00 80.56 163 GLN A C 1
ATOM 1231 O O . GLN A 1 163 ? 10.736 14.505 16.198 1.00 80.56 163 GLN A O 1
ATOM 1236 N N . VAL A 1 164 ? 12.014 16.343 16.278 1.00 78.12 164 VAL A N 1
ATOM 1237 C CA . VAL A 1 164 ? 13.266 15.589 16.424 1.00 78.12 164 VAL A CA 1
ATOM 1238 C C . VAL A 1 164 ? 13.253 14.882 17.780 1.00 78.12 164 VAL A C 1
ATOM 1240 O O . VAL A 1 164 ? 13.060 15.511 18.818 1.00 78.12 164 VAL A O 1
ATOM 1243 N N . GLY A 1 165 ? 13.436 13.567 17.759 1.00 79.38 165 GLY A N 1
ATOM 1244 C CA . GLY A 1 165 ? 13.483 12.712 18.940 1.00 79.38 165 GLY A CA 1
ATOM 1245 C C . GLY A 1 165 ? 14.480 11.582 18.729 1.00 79.38 165 GLY A C 1
ATOM 1246 O O . GLY A 1 165 ? 15.015 11.439 17.636 1.00 79.38 165 GLY A O 1
ATOM 1247 N N . ASN A 1 166 ? 14.725 10.787 19.770 1.00 89.88 166 ASN A N 1
ATOM 1248 C CA . ASN A 1 166 ? 15.581 9.606 19.699 1.00 89.88 166 ASN A CA 1
ATOM 1249 C C . ASN A 1 166 ? 14.712 8.365 19.441 1.00 89.88 166 ASN A C 1
ATOM 1251 O O . ASN A 1 166 ? 14.215 7.739 20.379 1.00 89.88 166 ASN A O 1
ATOM 1255 N N . ILE A 1 167 ? 14.475 8.058 18.166 1.00 90.50 167 ILE A N 1
ATOM 1256 C CA . ILE A 1 167 ? 13.505 7.057 17.715 1.00 90.50 167 ILE A CA 1
ATOM 1257 C C . ILE A 1 167 ? 14.205 6.014 16.858 1.00 90.50 167 ILE A C 1
ATOM 1259 O O . ILE A 1 167 ? 14.928 6.340 15.920 1.00 90.50 167 ILE A O 1
ATOM 1263 N N . THR A 1 168 ? 13.939 4.745 17.147 1.00 93.00 168 THR A N 1
ATOM 1264 C CA . THR A 1 168 ? 14.474 3.624 16.374 1.00 93.00 168 THR A CA 1
ATOM 1265 C C . THR A 1 168 ? 13.332 2.803 15.801 1.00 93.00 168 THR A C 1
ATOM 1267 O O . THR A 1 168 ? 12.534 2.260 16.559 1.00 93.00 168 THR A O 1
ATOM 1270 N N . ALA A 1 169 ? 13.262 2.683 14.479 1.00 90.19 169 ALA A N 1
ATOM 1271 C CA . ALA A 1 169 ? 12.388 1.739 13.795 1.00 90.19 169 ALA A CA 1
ATOM 1272 C C . ALA A 1 169 ? 13.182 0.491 13.428 1.00 90.19 169 ALA A C 1
ATOM 1274 O O . ALA A 1 169 ? 14.269 0.597 12.873 1.00 90.19 169 ALA A O 1
ATOM 1275 N N . MET A 1 170 ? 12.626 -0.678 13.706 1.00 93.50 170 MET A N 1
ATOM 1276 C CA . MET A 1 170 ? 13.179 -1.988 13.392 1.00 93.50 170 MET A CA 1
ATOM 1277 C C . MET A 1 170 ? 12.197 -2.737 12.506 1.00 93.50 170 MET A C 1
ATOM 1279 O O . MET A 1 170 ? 11.030 -2.882 12.871 1.00 93.50 170 MET A O 1
ATOM 1283 N N . LEU A 1 171 ? 12.673 -3.247 11.378 1.00 91.00 171 LEU A N 1
ATOM 1284 C CA . LEU A 1 171 ? 11.897 -4.112 10.506 1.00 91.00 171 LEU A CA 1
ATOM 1285 C C . LEU A 1 171 ? 12.151 -5.575 10.878 1.00 91.00 171 LEU A C 1
ATOM 1287 O O . LEU A 1 171 ? 13.294 -6.042 10.852 1.00 91.00 171 LEU A O 1
ATOM 1291 N N . LEU A 1 172 ? 11.077 -6.276 11.232 1.00 91.19 172 LEU A N 1
ATOM 1292 C CA . LEU A 1 172 ? 11.098 -7.646 11.721 1.00 91.19 172 LEU A CA 1
ATOM 1293 C C . LEU A 1 172 ? 10.373 -8.576 10.742 1.00 91.19 172 LEU A C 1
ATOM 1295 O O . LEU A 1 172 ? 9.252 -8.289 10.308 1.00 91.19 172 LEU A O 1
ATOM 1299 N N . SER A 1 173 ? 10.998 -9.709 10.451 1.00 89.94 173 SER A N 1
ATOM 1300 C CA . SER A 1 173 ? 10.438 -10.795 9.646 1.00 89.94 173 SER A CA 1
ATOM 1301 C C . SER A 1 173 ? 9.356 -11.585 10.400 1.00 89.94 173 SER A C 1
ATOM 1303 O O . SER A 1 173 ? 9.198 -11.436 11.621 1.00 89.94 173 SER A O 1
ATOM 1305 N N . PRO A 1 174 ? 8.613 -12.463 9.696 1.00 86.75 174 PRO A N 1
ATOM 1306 C CA . PRO A 1 174 ? 7.584 -13.313 10.297 1.00 86.75 174 PRO A CA 1
ATOM 1307 C C . PRO A 1 174 ? 8.100 -14.217 11.428 1.00 86.75 174 PRO A C 1
ATOM 1309 O O . PRO A 1 174 ? 7.389 -14.455 12.401 1.00 86.75 174 PRO A O 1
ATOM 1312 N N . ASP A 1 175 ? 9.349 -14.682 11.339 1.00 88.06 175 ASP A N 1
ATOM 1313 C CA . ASP A 1 175 ? 10.030 -15.468 12.381 1.00 88.06 175 ASP A CA 1
ATOM 1314 C C . ASP A 1 175 ? 10.564 -14.609 13.549 1.00 88.06 175 ASP A C 1
ATOM 1316 O O . ASP A 1 175 ? 11.041 -15.137 14.552 1.00 88.06 175 ASP A O 1
ATOM 1320 N N . GLY A 1 176 ? 10.439 -13.281 13.452 1.00 86.00 176 GLY A N 1
ATOM 1321 C CA . GLY A 1 176 ? 10.857 -12.319 14.466 1.00 86.00 176 GLY A CA 1
ATOM 1322 C C . GLY A 1 176 ? 12.299 -11.829 14.344 1.00 86.00 176 GLY A C 1
ATOM 1323 O O . GLY A 1 176 ? 12.701 -11.014 15.175 1.00 86.00 176 GLY A O 1
ATOM 1324 N N . ALA A 1 177 ? 13.064 -12.270 13.342 1.00 90.94 177 ALA A N 1
ATOM 1325 C CA . ALA A 1 177 ? 14.411 -11.757 13.111 1.00 90.94 177 ALA A CA 1
ATOM 1326 C C . ALA A 1 177 ? 14.388 -10.286 12.656 1.00 90.94 177 ALA A C 1
ATOM 1328 O O . ALA A 1 177 ? 13.493 -9.840 11.940 1.00 90.94 177 ALA A O 1
ATOM 1329 N N . GLN A 1 178 ? 15.383 -9.505 13.077 1.00 93.00 178 GLN A N 1
ATOM 1330 C CA . GLN A 1 178 ? 15.550 -8.133 12.602 1.00 93.00 178 GLN A CA 1
ATOM 1331 C C . GLN A 1 178 ? 16.333 -8.133 11.291 1.00 93.00 178 GLN A C 1
ATOM 1333 O O . GLN A 1 178 ? 17.451 -8.641 11.236 1.00 93.00 178 GLN A O 1
ATOM 1338 N N . HIS A 1 179 ? 15.768 -7.503 10.263 1.00 90.12 179 HIS A N 1
ATOM 1339 C CA . HIS A 1 179 ? 16.411 -7.363 8.955 1.00 90.12 179 HIS A CA 1
ATOM 1340 C C . HIS A 1 179 ? 16.946 -5.962 8.693 1.00 90.12 179 HIS A C 1
ATOM 1342 O O . HIS A 1 179 ? 17.944 -5.819 7.994 1.00 90.12 179 HIS A O 1
ATOM 1348 N N . SER A 1 180 ? 16.305 -4.938 9.255 1.00 91.25 180 SER A N 1
ATOM 1349 C CA . SER A 1 180 ? 16.796 -3.572 9.145 1.00 91.25 180 SER A CA 1
ATOM 1350 C C . SER A 1 180 ? 16.406 -2.706 10.338 1.00 91.25 180 SER A C 1
ATOM 1352 O O . SER A 1 180 ? 15.511 -3.055 11.112 1.00 91.25 180 SER A O 1
ATOM 1354 N N . SER A 1 181 ? 17.106 -1.583 10.502 1.00 92.81 181 SER A N 1
ATOM 1355 C CA . SER A 1 181 ? 16.777 -0.552 11.473 1.00 92.81 181 SER A CA 1
ATOM 1356 C C . SER A 1 181 ? 17.107 0.851 10.974 1.00 92.81 181 SER A C 1
ATOM 1358 O O . SER A 1 181 ? 18.195 1.087 10.454 1.00 92.81 181 SER A O 1
ATOM 1360 N N . ILE A 1 182 ? 16.210 1.798 11.238 1.00 91.12 182 ILE A N 1
ATOM 1361 C CA . ILE A 1 182 ? 16.430 3.234 11.050 1.00 91.12 182 ILE A CA 1
ATOM 1362 C C . ILE A 1 182 ? 16.517 3.863 12.431 1.00 91.12 182 ILE A C 1
ATOM 1364 O O . ILE A 1 182 ? 15.618 3.681 13.250 1.00 91.12 182 ILE A O 1
ATOM 1368 N N . HIS A 1 183 ? 17.567 4.636 12.673 1.00 92.38 183 HIS A N 1
ATOM 1369 C CA . HIS A 1 183 ? 17.716 5.419 13.890 1.00 92.38 183 HIS A CA 1
ATOM 1370 C C . HIS A 1 183 ? 17.653 6.908 13.551 1.00 92.38 183 HIS A C 1
ATOM 1372 O O . HIS A 1 183 ? 18.475 7.412 12.786 1.00 92.38 183 HIS A O 1
ATOM 1378 N N . LEU A 1 184 ? 16.670 7.607 14.112 1.00 88.94 184 LEU A N 1
ATOM 1379 C CA . LEU A 1 184 ? 16.530 9.053 14.017 1.00 88.94 184 LEU A CA 1
ATOM 1380 C C . LEU A 1 184 ? 16.899 9.645 15.370 1.00 88.94 184 LEU A C 1
ATOM 1382 O O . LEU A 1 184 ? 16.248 9.349 16.363 1.00 88.94 184 LEU A O 1
ATOM 1386 N N . SER A 1 185 ? 17.949 10.460 15.397 1.00 85.25 185 SER A N 1
ATOM 1387 C CA . SER A 1 185 ? 18.370 11.229 16.577 1.00 85.25 185 SER A CA 1
ATOM 1388 C C . SER A 1 185 ? 18.433 12.731 16.296 1.00 85.25 185 SER A C 1
ATOM 1390 O O . SER A 1 185 ? 18.202 13.544 17.185 1.00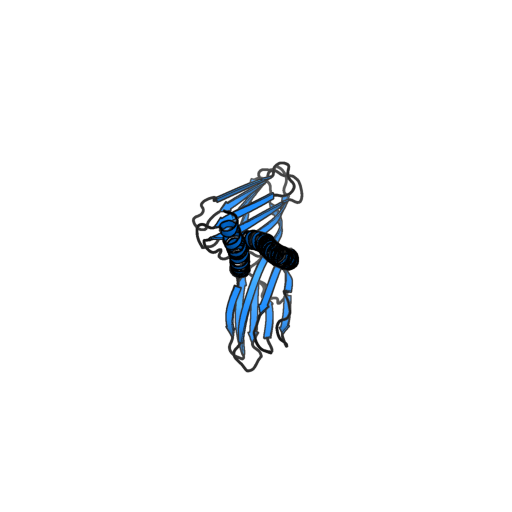 85.25 185 SER A O 1
ATOM 1392 N N . SER A 1 186 ? 18.708 13.105 15.046 1.00 81.06 186 SER A N 1
ATOM 1393 C CA . SER A 1 186 ? 18.766 14.493 14.567 1.00 81.06 186 SER A CA 1
ATOM 1394 C C . SER A 1 186 ? 17.965 14.735 13.283 1.00 81.06 186 SER A C 1
ATOM 1396 O O . SER A 1 186 ? 17.851 15.872 12.831 1.00 81.06 186 SER A O 1
ATOM 1398 N N . ALA A 1 187 ? 17.403 13.680 12.691 1.00 76.50 187 ALA A N 1
ATOM 1399 C CA . ALA A 1 187 ? 16.653 13.741 11.443 1.00 76.50 187 ALA A CA 1
ATOM 1400 C C . ALA A 1 187 ? 15.137 13.724 11.698 1.00 76.50 187 ALA A C 1
ATOM 1402 O O . ALA A 1 187 ? 14.647 13.040 12.595 1.00 76.50 187 ALA A O 1
ATOM 1403 N N . SER A 1 188 ? 14.392 14.474 10.885 1.00 78.12 188 SER A N 1
ATOM 1404 C CA . SER A 1 188 ? 12.925 14.594 10.950 1.00 78.12 188 SER A CA 1
ATOM 1405 C C . SER A 1 188 ? 12.178 13.505 10.168 1.00 78.12 188 SER A C 1
ATOM 1407 O O . SER A 1 188 ? 10.948 13.439 10.192 1.00 78.12 188 SER A O 1
ATOM 1409 N N . SER A 1 189 ? 12.905 12.654 9.445 1.00 81.06 189 SER A N 1
ATOM 1410 C CA . SER A 1 189 ? 12.364 11.484 8.756 1.00 81.06 189 SER A CA 1
ATOM 1411 C C . SER A 1 189 ? 13.474 10.509 8.378 1.00 81.06 189 SER A C 1
ATOM 1413 O O . SER A 1 189 ? 14.643 10.887 8.291 1.00 81.06 189 SER A O 1
ATOM 1415 N N . GLY A 1 190 ? 13.097 9.257 8.140 1.00 77.69 190 GLY A N 1
ATOM 1416 C CA . GLY A 1 190 ? 13.964 8.240 7.565 1.00 77.69 190 GLY A CA 1
ATOM 1417 C C . GLY A 1 190 ? 13.151 7.188 6.827 1.00 77.69 190 GLY A C 1
ATOM 1418 O O . GLY A 1 190 ? 11.993 6.935 7.160 1.00 77.69 190 GLY A O 1
ATOM 1419 N N . SER A 1 191 ? 13.770 6.578 5.826 1.00 82.75 191 SER A N 1
ATOM 1420 C CA . SER A 1 191 ? 13.191 5.497 5.035 1.00 82.75 191 SER A CA 1
ATOM 1421 C C . SER A 1 191 ? 14.246 4.452 4.728 1.00 82.75 191 SER A C 1
ATOM 1423 O O . SER A 1 191 ? 15.405 4.808 4.517 1.00 82.75 191 SER A O 1
ATOM 1425 N N . ASP A 1 192 ? 13.830 3.199 4.637 1.00 82.38 192 ASP A N 1
ATOM 1426 C CA . ASP A 1 192 ? 14.690 2.108 4.213 1.00 82.38 192 ASP A CA 1
ATOM 1427 C C . ASP A 1 192 ? 13.914 1.076 3.385 1.00 82.38 192 ASP A C 1
ATOM 1429 O O . ASP A 1 192 ? 12.681 1.064 3.355 1.00 82.38 192 ASP A O 1
ATOM 1433 N N . THR A 1 193 ? 14.646 0.258 2.635 1.00 77.75 193 THR A N 1
ATOM 1434 C CA . THR A 1 193 ? 14.112 -0.713 1.681 1.00 77.75 193 THR A CA 1
ATOM 1435 C C . THR A 1 193 ? 14.885 -2.016 1.779 1.00 77.75 193 THR A C 1
ATOM 1437 O O . THR A 1 193 ? 16.112 -2.021 1.695 1.00 77.75 193 THR A O 1
ATOM 1440 N N . ILE A 1 194 ? 14.167 -3.135 1.868 1.00 81.00 194 ILE A N 1
ATOM 1441 C CA . ILE A 1 194 ? 14.764 -4.471 1.826 1.00 81.00 194 ILE A CA 1
ATOM 1442 C C . ILE A 1 194 ? 14.138 -5.323 0.726 1.00 81.00 194 ILE A C 1
ATOM 1444 O O . ILE A 1 194 ? 12.968 -5.160 0.390 1.00 81.00 194 ILE A O 1
ATOM 1448 N N . ILE A 1 195 ? 14.906 -6.287 0.221 1.00 81.62 195 ILE A N 1
ATOM 1449 C CA . ILE A 1 195 ? 14.353 -7.413 -0.536 1.00 81.62 195 ILE A CA 1
ATOM 1450 C C . ILE A 1 195 ? 13.961 -8.483 0.478 1.00 81.62 195 ILE A C 1
ATOM 1452 O O . ILE A 1 195 ? 14.803 -8.963 1.238 1.00 81.62 195 ILE A O 1
ATOM 1456 N N . VAL A 1 196 ? 12.687 -8.849 0.490 1.00 80.50 196 VAL A N 1
ATOM 1457 C CA . VAL A 1 196 ? 12.088 -9.753 1.468 1.00 80.50 196 VAL A CA 1
ATOM 1458 C C . VAL A 1 196 ? 12.585 -11.181 1.228 1.00 80.50 196 VAL A C 1
ATOM 1460 O O . VAL A 1 196 ? 12.294 -11.757 0.182 1.00 80.50 196 VAL A O 1
ATOM 1463 N N . PRO A 1 197 ? 13.315 -11.809 2.166 1.00 80.44 197 PRO A N 1
ATOM 1464 C CA . PRO A 1 197 ? 13.807 -13.171 1.966 1.00 80.44 197 PRO A CA 1
ATOM 1465 C C . PRO A 1 197 ? 12.713 -14.227 2.156 1.00 80.44 197 PRO A C 1
ATOM 1467 O O . PRO A 1 197 ? 12.764 -15.287 1.533 1.00 80.44 197 PRO A O 1
ATOM 1470 N N . VAL A 1 198 ? 11.708 -13.947 2.989 1.00 84.25 198 VAL A N 1
ATOM 1471 C CA . VAL A 1 198 ? 10.661 -14.902 3.373 1.00 84.25 198 VAL A CA 1
ATOM 1472 C C . VAL A 1 198 ? 9.273 -14.293 3.232 1.00 84.25 198 VAL A C 1
ATOM 1474 O O . VAL A 1 198 ? 9.027 -13.168 3.666 1.00 84.25 198 VAL A O 1
ATOM 1477 N N . SER A 1 199 ? 8.351 -15.053 2.641 1.00 79.38 199 SER A N 1
ATOM 1478 C CA . SER A 1 199 ? 6.949 -14.651 2.562 1.00 79.38 199 SER A CA 1
ATOM 1479 C C . SER A 1 199 ? 6.300 -14.703 3.945 1.00 79.38 199 SER A C 1
ATOM 1481 O O . SER A 1 199 ? 6.540 -15.644 4.704 1.00 79.38 199 SER A O 1
ATOM 1483 N N . GLY A 1 200 ? 5.431 -13.747 4.259 1.00 75.62 200 GLY A N 1
ATOM 1484 C CA . GLY A 1 200 ? 4.644 -13.758 5.489 1.00 75.62 200 GLY A CA 1
ATOM 1485 C C . GLY A 1 200 ? 4.275 -12.365 5.981 1.00 75.62 200 GLY A C 1
ATOM 1486 O O . GLY A 1 200 ? 4.357 -11.384 5.247 1.00 75.62 200 GLY A O 1
ATOM 1487 N N . GLU A 1 201 ? 3.831 -12.291 7.231 1.00 79.81 201 GLU A N 1
ATOM 1488 C CA . GLU A 1 201 ? 3.493 -11.032 7.889 1.00 79.81 201 GLU A CA 1
ATOM 1489 C C . GLU A 1 201 ? 4.758 -10.361 8.428 1.00 79.81 201 GLU A C 1
ATOM 1491 O O . GLU A 1 201 ? 5.403 -10.854 9.357 1.00 79.81 201 GLU A O 1
ATOM 1496 N N . TRP A 1 202 ? 5.117 -9.237 7.817 1.00 82.69 202 TRP A N 1
ATOM 1497 C CA . TRP A 1 202 ? 6.224 -8.405 8.263 1.00 82.69 202 TRP A CA 1
ATOM 1498 C C . TRP A 1 202 ? 5.707 -7.317 9.191 1.00 82.69 202 TRP A C 1
ATOM 1500 O O . TRP A 1 202 ? 4.579 -6.837 9.054 1.00 82.69 202 TRP A O 1
ATOM 1510 N N . LYS A 1 203 ? 6.539 -6.927 10.156 1.00 85.31 203 LYS A N 1
ATOM 1511 C CA . LYS A 1 203 ? 6.171 -5.917 11.148 1.00 85.31 203 LYS A CA 1
ATOM 1512 C C . LYS A 1 203 ? 7.291 -4.915 11.354 1.00 85.31 203 LYS A C 1
ATOM 1514 O O . LYS A 1 203 ? 8.462 -5.281 11.417 1.00 85.31 203 LYS A O 1
ATOM 1519 N N . ILE A 1 204 ? 6.923 -3.656 11.533 1.00 87.38 204 ILE A N 1
ATOM 1520 C CA . ILE A 1 204 ? 7.844 -2.624 12.003 1.00 87.38 204 ILE A CA 1
ATOM 1521 C C . ILE A 1 204 ? 7.572 -2.403 13.475 1.00 87.38 204 ILE A C 1
ATOM 1523 O O . ILE A 1 204 ? 6.437 -2.137 13.863 1.00 87.38 204 ILE A O 1
ATOM 1527 N N . GLN A 1 205 ? 8.618 -2.464 14.287 1.00 90.00 205 GLN A N 1
ATOM 1528 C CA . GLN A 1 205 ? 8.581 -2.014 15.666 1.00 90.00 205 GLN A CA 1
ATOM 1529 C C . GLN A 1 205 ? 9.295 -0.670 15.776 1.00 90.00 205 GLN A C 1
ATOM 1531 O O . GLN A 1 205 ? 10.460 -0.566 15.410 1.00 90.00 205 GLN A O 1
ATOM 1536 N N . ILE A 1 206 ? 8.617 0.347 16.301 1.00 90.81 206 ILE A N 1
ATOM 1537 C CA . ILE A 1 206 ? 9.209 1.670 16.517 1.00 90.81 206 ILE A CA 1
ATOM 1538 C C . ILE A 1 206 ? 9.296 1.941 18.009 1.00 90.81 206 ILE A C 1
ATOM 1540 O O . ILE A 1 206 ? 8.274 1.952 18.689 1.00 90.81 206 ILE A O 1
ATOM 1544 N N . ASN A 1 207 ? 10.511 2.177 18.494 1.00 92.25 207 ASN A N 1
ATOM 1545 C CA . ASN A 1 207 ? 10.826 2.474 19.885 1.00 92.25 207 ASN A CA 1
ATOM 1546 C C . ASN A 1 207 ? 11.159 3.965 20.022 1.00 92.25 207 ASN A C 1
ATOM 1548 O O . ASN A 1 207 ? 11.997 4.477 19.275 1.00 92.25 207 ASN A O 1
ATOM 1552 N N . ASN A 1 208 ? 10.560 4.645 21.000 1.00 91.50 208 ASN A N 1
ATOM 1553 C CA . ASN A 1 208 ? 10.964 5.994 21.391 1.00 91.50 208 ASN A CA 1
ATOM 1554 C C . ASN A 1 208 ? 11.876 5.912 22.623 1.00 91.50 208 ASN A C 1
ATOM 1556 O O . ASN A 1 208 ? 11.408 5.723 23.741 1.00 91.50 208 ASN A O 1
ATOM 1560 N N . SER A 1 209 ? 13.183 6.052 22.416 1.00 91.25 209 SER A N 1
ATOM 1561 C CA . SER A 1 209 ? 14.193 6.145 23.480 1.00 91.25 209 SER A CA 1
ATOM 1562 C C . SER A 1 209 ? 14.490 7.590 23.904 1.00 91.25 209 SER A C 1
ATOM 1564 O O . SER A 1 209 ? 15.431 7.827 24.657 1.00 91.25 209 SER A O 1
ATOM 1566 N N . GLY A 1 210 ? 13.733 8.564 23.395 1.00 86.56 210 GLY A N 1
ATOM 1567 C CA . GLY A 1 210 ? 13.816 9.964 23.799 1.00 86.56 210 GLY A CA 1
ATOM 1568 C C . GLY A 1 210 ? 13.045 10.257 25.084 1.00 86.56 210 GLY A C 1
ATOM 1569 O O . GLY A 1 210 ? 12.287 9.429 25.579 1.00 86.56 210 GLY A O 1
ATOM 1570 N N . GLU A 1 211 ? 13.226 11.469 25.604 1.00 86.19 211 GLU A N 1
ATOM 1571 C CA . GLU A 1 211 ? 12.604 11.928 26.855 1.00 86.19 211 GLU A CA 1
ATOM 1572 C C . GLU A 1 211 ? 11.192 12.501 26.664 1.00 86.19 211 GLU A C 1
ATOM 1574 O O . GLU A 1 211 ? 10.446 12.646 27.630 1.00 86.19 211 GLU A O 1
ATOM 1579 N N . LEU A 1 212 ? 10.806 12.818 25.423 1.00 84.81 212 LEU A N 1
ATOM 1580 C CA . LEU A 1 212 ? 9.516 13.425 25.092 1.00 84.81 212 LEU A CA 1
ATOM 1581 C C . LEU A 1 212 ? 8.646 12.482 24.250 1.00 84.81 212 LEU A C 1
ATOM 1583 O O . LEU A 1 212 ? 9.174 11.724 23.432 1.00 84.81 212 LEU A O 1
ATOM 1587 N N . PRO A 1 213 ? 7.310 12.524 24.414 1.00 84.06 213 PRO A N 1
ATOM 1588 C CA . PRO A 1 213 ? 6.397 11.808 23.533 1.00 84.06 213 PRO A CA 1
ATOM 1589 C C . PRO A 1 213 ? 6.480 12.365 22.110 1.00 84.06 213 PRO A C 1
ATOM 1591 O O . PRO A 1 213 ? 6.673 13.564 21.920 1.00 84.06 213 PRO A O 1
ATOM 1594 N N . VAL A 1 214 ? 6.318 11.507 21.105 1.00 84.56 214 VAL A N 1
ATOM 1595 C CA . VAL A 1 214 ? 6.408 11.903 19.692 1.00 84.56 214 VAL A CA 1
ATOM 1596 C C . VAL A 1 214 ? 5.233 11.332 18.912 1.00 84.56 214 VAL A C 1
ATOM 1598 O O . VAL A 1 214 ? 4.862 10.180 19.123 1.00 84.56 214 VAL A O 1
ATOM 1601 N N . ASN A 1 215 ? 4.670 12.126 17.999 1.00 83.38 215 ASN A N 1
ATOM 1602 C CA . ASN A 1 215 ? 3.669 11.650 17.052 1.00 83.38 215 ASN A CA 1
ATOM 1603 C C . ASN A 1 215 ? 4.359 11.290 15.740 1.00 83.38 215 ASN A C 1
ATOM 1605 O O . ASN A 1 215 ? 5.063 12.116 15.157 1.00 83.38 215 ASN A O 1
ATOM 1609 N N . LEU A 1 216 ? 4.146 10.069 15.266 1.00 80.56 216 LEU A N 1
ATOM 1610 C CA . LEU A 1 216 ? 4.803 9.544 14.077 1.00 80.56 216 LEU A CA 1
ATOM 1611 C C . LEU A 1 216 ? 3.823 9.391 12.921 1.00 80.56 216 LEU A C 1
ATOM 1613 O O . LEU A 1 216 ? 2.690 8.943 13.095 1.00 80.56 216 LEU A O 1
ATOM 1617 N N . SER A 1 217 ? 4.301 9.739 11.730 1.00 78.06 217 SER A N 1
ATOM 1618 C CA . SER A 1 217 ? 3.748 9.236 10.478 1.00 78.06 217 SER A CA 1
ATOM 1619 C C . SER A 1 217 ? 4.605 8.063 10.023 1.00 78.06 217 SER A C 1
ATOM 1621 O O . SER A 1 217 ? 5.821 8.208 9.915 1.00 78.06 217 SER A O 1
ATOM 1623 N N . VAL A 1 218 ? 3.999 6.903 9.800 1.00 74.88 218 VAL A N 1
ATOM 1624 C CA . VAL A 1 218 ? 4.693 5.655 9.477 1.00 74.88 218 VAL A CA 1
ATOM 1625 C C . VAL A 1 218 ? 4.066 5.063 8.235 1.00 74.88 218 VAL A C 1
ATOM 1627 O O . VAL A 1 218 ? 2.855 4.910 8.170 1.00 74.88 218 VAL A O 1
ATOM 1630 N N . SER A 1 219 ? 4.882 4.708 7.256 1.00 72.62 219 SER A N 1
ATOM 1631 C CA . SER A 1 219 ? 4.430 3.982 6.075 1.00 72.62 219 SER A CA 1
ATOM 1632 C C . SER A 1 219 ? 5.176 2.662 6.006 1.00 72.62 219 SER A C 1
ATOM 1634 O O . SER A 1 219 ? 6.385 2.622 6.242 1.00 72.62 219 SER A O 1
ATOM 1636 N N . ILE A 1 220 ? 4.442 1.597 5.712 1.00 73.06 220 ILE A N 1
ATOM 1637 C CA . ILE A 1 220 ? 4.975 0.294 5.343 1.00 73.06 220 ILE A CA 1
ATOM 1638 C C . ILE A 1 220 ? 4.242 -0.152 4.092 1.00 73.06 220 ILE A C 1
ATOM 1640 O O . ILE A 1 220 ? 3.029 0.019 3.999 1.00 73.06 220 ILE A O 1
ATOM 1644 N N . GLY A 1 221 ? 4.978 -0.682 3.132 1.00 67.50 221 GLY A N 1
ATOM 1645 C CA . GLY A 1 221 ? 4.372 -1.275 1.956 1.00 67.50 221 GLY A CA 1
ATOM 1646 C C . GLY A 1 221 ? 5.415 -1.712 0.952 1.00 67.50 221 GLY A C 1
ATOM 1647 O O . GLY A 1 221 ? 6.605 -1.407 1.074 1.00 67.50 221 GLY A O 1
ATOM 1648 N N . ASP A 1 222 ? 4.964 -2.427 -0.067 1.00 61.91 222 ASP A N 1
ATOM 1649 C CA . ASP A 1 222 ? 5.834 -2.806 -1.164 1.00 61.91 222 ASP A CA 1
ATOM 1650 C C . ASP A 1 222 ? 6.094 -1.578 -2.044 1.00 61.91 222 ASP A C 1
ATOM 1652 O O . ASP A 1 222 ? 5.223 -1.134 -2.798 1.00 61.91 222 ASP A O 1
ATOM 1656 N N . ALA A 1 223 ? 7.290 -0.996 -1.956 1.00 56.25 223 ALA A N 1
ATOM 1657 C CA . ALA A 1 223 ? 7.726 -0.123 -3.031 1.00 56.25 223 ALA A CA 1
ATOM 1658 C C . ALA A 1 223 ? 8.509 -0.997 -3.987 1.00 56.25 223 ALA A C 1
ATOM 1660 O O . ALA A 1 223 ? 9.661 -1.347 -3.731 1.00 56.25 223 ALA A O 1
ATOM 1661 N N . SER A 1 224 ? 7.908 -1.294 -5.133 1.00 50.81 224 SER A N 1
ATOM 1662 C CA . SER A 1 224 ? 8.566 -1.984 -6.236 1.00 50.81 224 SER A CA 1
ATOM 1663 C C . SER A 1 224 ? 9.669 -1.097 -6.849 1.00 50.81 224 SER A C 1
ATOM 1665 O O . SER A 1 224 ? 9.625 -0.661 -7.995 1.00 50.81 224 SER A O 1
ATOM 1667 N N . TYR A 1 225 ? 10.738 -0.839 -6.092 1.00 44.72 225 TYR A N 1
ATOM 1668 C CA . TYR A 1 225 ? 11.950 -0.155 -6.536 1.00 44.72 225 TYR A CA 1
ATOM 1669 C C . TYR A 1 225 ? 12.646 -0.942 -7.649 1.00 44.72 225 TYR A C 1
ATOM 1671 O O . TYR A 1 225 ? 13.296 -0.359 -8.508 1.00 44.72 225 TYR A O 1
ATOM 1679 N N . ALA A 1 226 ? 12.455 -2.265 -7.688 1.00 46.97 226 ALA A N 1
ATOM 1680 C CA . ALA A 1 226 ? 12.830 -3.107 -8.812 1.00 46.97 226 ALA A CA 1
ATOM 1681 C C . ALA A 1 226 ? 12.076 -2.696 -10.082 1.00 46.97 226 ALA A C 1
ATOM 1683 O O . ALA A 1 226 ? 12.682 -2.632 -11.146 1.00 46.97 226 ALA A O 1
ATOM 1684 N N . ALA A 1 227 ? 10.795 -2.338 -9.977 1.00 53.03 227 ALA A N 1
ATOM 1685 C CA . ALA A 1 227 ? 10.042 -1.811 -11.101 1.00 53.03 227 ALA A CA 1
ATOM 1686 C C . ALA A 1 227 ? 10.447 -0.379 -11.450 1.00 53.03 227 ALA A C 1
ATOM 1688 O O . ALA A 1 227 ? 10.625 -0.105 -12.628 1.00 53.03 227 ALA A O 1
ATOM 1689 N N . LEU A 1 228 ? 10.678 0.519 -10.485 1.00 55.56 228 LEU A N 1
ATOM 1690 C CA . LEU A 1 228 ? 11.221 1.857 -10.778 1.00 55.56 228 LEU A CA 1
ATOM 1691 C C . LEU A 1 228 ? 12.596 1.770 -11.451 1.00 55.56 228 LEU A C 1
ATOM 1693 O O . LEU A 1 228 ? 12.810 2.381 -12.493 1.00 55.56 228 LEU A O 1
ATOM 1697 N N . GLY A 1 229 ? 13.503 0.959 -10.909 1.00 55.81 229 GLY A N 1
ATOM 1698 C CA . GLY A 1 229 ? 14.833 0.716 -11.455 1.00 55.81 229 GLY A CA 1
ATOM 1699 C C . GLY A 1 229 ? 14.777 0.100 -12.850 1.00 55.81 229 GLY A C 1
ATOM 1700 O O . GLY A 1 229 ? 15.381 0.637 -13.774 1.00 55.81 229 GLY A O 1
ATOM 1701 N N . MET A 1 230 ? 14.008 -0.974 -13.050 1.00 63.44 230 MET A N 1
ATOM 1702 C CA . MET A 1 230 ? 13.845 -1.588 -14.371 1.00 63.44 230 MET A CA 1
ATOM 1703 C C . MET A 1 230 ? 13.093 -0.690 -15.361 1.00 63.44 230 MET A C 1
ATOM 1705 O O . MET A 1 230 ? 13.413 -0.717 -16.547 1.00 63.44 230 MET A O 1
ATOM 1709 N N . THR A 1 231 ? 12.182 0.168 -14.896 1.00 65.25 231 THR A N 1
ATOM 1710 C CA . THR A 1 231 ? 11.514 1.185 -15.722 1.00 65.25 231 THR A CA 1
ATOM 1711 C C . THR A 1 231 ? 12.518 2.243 -16.164 1.00 65.25 231 THR A C 1
ATOM 1713 O O . THR A 1 231 ? 12.617 2.518 -17.357 1.00 65.25 231 THR A O 1
ATOM 1716 N N . ILE A 1 232 ? 13.331 2.777 -15.247 1.00 71.25 232 ILE A N 1
ATOM 1717 C CA . ILE A 1 232 ? 14.409 3.729 -15.557 1.00 71.25 232 ILE A CA 1
ATOM 1718 C C . ILE A 1 232 ? 15.405 3.098 -16.538 1.00 71.25 232 ILE A C 1
ATOM 1720 O O . ILE A 1 232 ? 15.702 3.691 -17.574 1.00 71.25 232 ILE A O 1
ATOM 1724 N N . PHE A 1 233 ? 15.872 1.872 -16.280 1.00 70.56 233 PHE A N 1
ATOM 1725 C CA . PHE A 1 233 ? 16.753 1.153 -17.203 1.00 70.56 233 PHE A CA 1
ATOM 1726 C C . PHE A 1 233 ? 16.088 0.909 -18.562 1.00 70.56 233 PHE A C 1
ATOM 1728 O O . PHE A 1 233 ? 16.732 1.108 -19.592 1.00 70.56 233 PHE A O 1
ATOM 1735 N N . GLY A 1 234 ? 14.802 0.552 -18.590 1.00 70.00 234 GLY A N 1
ATOM 1736 C CA . GLY A 1 234 ? 14.007 0.415 -19.808 1.00 70.00 234 GLY A CA 1
ATOM 1737 C C . GLY A 1 234 ? 13.953 1.717 -20.613 1.00 70.00 2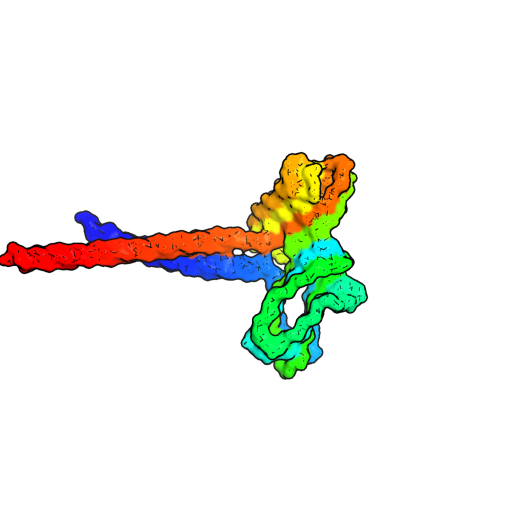34 GLY A C 1
ATOM 1738 O O . GLY A 1 234 ? 14.239 1.702 -21.815 1.00 70.00 234 GLY A O 1
ATOM 1739 N N . PHE A 1 235 ? 13.687 2.846 -19.949 1.00 78.25 235 PHE A N 1
ATOM 1740 C CA . PHE A 1 235 ? 13.655 4.185 -20.546 1.00 78.25 235 PHE A CA 1
ATOM 1741 C C . PHE A 1 235 ? 15.025 4.699 -20.991 1.00 78.25 235 PHE A C 1
ATOM 1743 O O . PHE A 1 235 ? 15.075 5.526 -21.893 1.00 78.25 235 PHE A O 1
ATOM 1750 N N . VAL A 1 236 ? 16.131 4.222 -20.418 1.00 83.56 236 VAL A N 1
ATOM 1751 C CA . VAL A 1 236 ? 17.490 4.576 -20.869 1.00 83.56 236 VAL A CA 1
ATOM 1752 C C . VAL A 1 236 ? 17.939 3.681 -22.034 1.00 83.56 236 VAL A C 1
ATOM 1754 O O . VAL A 1 236 ? 18.532 4.159 -23.006 1.00 83.56 236 VAL A O 1
ATOM 1757 N N . LEU A 1 237 ? 17.620 2.384 -21.983 1.00 82.75 237 LEU A N 1
ATOM 1758 C CA . LEU A 1 237 ? 17.997 1.407 -23.009 1.00 82.75 237 LEU A CA 1
ATOM 1759 C C . LEU A 1 237 ? 17.274 1.635 -24.341 1.00 82.75 237 LEU A C 1
ATOM 1761 O O . LEU A 1 237 ? 17.885 1.434 -25.393 1.00 82.75 237 LEU A O 1
ATOM 1765 N N . LEU A 1 238 ? 16.011 2.077 -24.323 1.00 84.50 238 LEU A N 1
ATOM 1766 C CA . LEU A 1 238 ? 15.218 2.266 -25.542 1.00 84.50 238 LEU A CA 1
ATOM 1767 C C . LEU A 1 238 ? 15.750 3.407 -26.435 1.00 84.50 238 LEU A C 1
ATOM 1769 O O . LEU A 1 238 ? 16.070 3.134 -27.598 1.00 84.50 238 LEU A O 1
ATOM 1773 N N . PRO A 1 239 ? 15.955 4.646 -25.940 1.00 85.44 239 PRO A N 1
ATOM 1774 C CA . PRO A 1 239 ? 16.605 5.705 -26.709 1.00 85.44 239 PRO A CA 1
ATOM 1775 C C . PRO A 1 239 ? 18.022 5.324 -27.141 1.00 85.44 239 PRO A C 1
ATOM 1777 O O . PRO A 1 239 ? 18.407 5.605 -28.276 1.00 85.44 239 PRO A O 1
ATOM 1780 N N . GLY A 1 240 ? 18.781 4.627 -26.283 1.00 84.56 240 GLY A N 1
ATOM 1781 C CA . GLY A 1 240 ? 20.112 4.121 -26.622 1.00 84.56 240 GLY A CA 1
ATOM 1782 C C . GLY A 1 240 ? 20.088 3.163 -27.818 1.00 84.56 240 GLY A C 1
ATOM 1783 O O . GLY A 1 240 ? 20.828 3.350 -28.785 1.00 84.56 240 GLY A O 1
ATOM 1784 N N . GLY A 1 241 ? 19.186 2.179 -27.809 1.00 80.19 241 GLY A N 1
ATOM 1785 C CA . GLY A 1 241 ? 19.007 1.236 -28.913 1.00 80.19 241 GLY A CA 1
ATOM 1786 C C . GLY A 1 241 ? 18.571 1.911 -30.220 1.00 80.19 241 GLY A C 1
ATOM 1787 O O . GLY A 1 241 ? 19.112 1.602 -31.288 1.00 80.19 241 GLY A O 1
ATOM 1788 N N . ILE A 1 242 ? 17.664 2.894 -30.141 1.00 87.31 242 ILE A N 1
ATOM 1789 C CA . ILE A 1 242 ? 17.240 3.713 -31.290 1.00 87.31 242 ILE A CA 1
ATOM 1790 C C . ILE A 1 242 ? 18.420 4.526 -31.847 1.00 87.31 242 ILE A C 1
ATOM 1792 O O . ILE A 1 242 ? 18.615 4.559 -33.065 1.00 87.31 242 ILE A O 1
ATOM 1796 N N . ALA A 1 243 ? 19.243 5.133 -30.987 1.00 86.38 243 ALA A N 1
ATOM 1797 C CA . ALA A 1 243 ? 20.428 5.890 -31.391 1.00 86.38 243 ALA A CA 1
ATOM 1798 C C . ALA A 1 243 ? 21.478 5.006 -32.093 1.00 86.38 243 ALA A C 1
ATOM 1800 O O . ALA A 1 243 ? 22.061 5.401 -33.105 1.00 86.38 243 ALA A O 1
ATOM 1801 N N . PHE A 1 244 ? 21.683 3.773 -31.623 1.00 82.50 244 PHE A N 1
ATOM 1802 C CA . PHE A 1 244 ? 22.565 2.822 -32.304 1.00 82.50 244 PHE A CA 1
ATOM 1803 C C . PHE A 1 244 ? 22.025 2.409 -33.682 1.00 82.50 244 PHE A C 1
ATOM 1805 O O . PHE A 1 244 ? 22.785 2.353 -34.655 1.00 82.50 244 PHE A O 1
ATOM 1812 N N . LEU A 1 245 ? 20.717 2.171 -33.812 1.00 83.25 245 LEU A N 1
ATOM 1813 C CA . LEU A 1 245 ? 20.100 1.868 -35.108 1.00 83.25 245 LEU A CA 1
ATOM 1814 C C . LEU A 1 245 ? 20.148 3.058 -36.075 1.00 83.25 245 LEU A C 1
ATOM 1816 O O . LEU A 1 245 ? 20.417 2.862 -37.265 1.00 83.25 245 LEU A O 1
ATOM 1820 N N . SER A 1 246 ? 19.943 4.283 -35.588 1.00 83.88 246 SER A N 1
ATOM 1821 C CA . SER A 1 246 ? 20.021 5.492 -36.413 1.00 83.88 246 SER A CA 1
ATOM 1822 C C . SER A 1 246 ? 21.455 5.757 -36.888 1.00 83.88 246 SER A C 1
ATOM 1824 O O . SER A 1 246 ? 21.665 6.012 -38.078 1.00 83.88 246 SER A O 1
ATOM 1826 N N . ALA A 1 247 ? 22.458 5.567 -36.023 1.00 8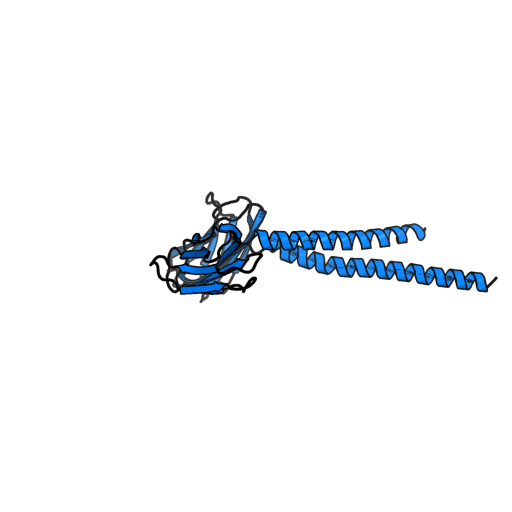4.38 247 ALA A N 1
ATOM 1827 C CA . ALA A 1 247 ? 23.873 5.630 -36.390 1.00 84.38 247 ALA A CA 1
ATOM 1828 C C . ALA A 1 247 ? 24.247 4.566 -37.439 1.00 84.38 247 ALA A C 1
ATOM 1830 O O . ALA A 1 247 ? 24.953 4.858 -38.412 1.00 84.38 247 ALA A O 1
ATOM 1831 N N . TYR A 1 248 ? 23.727 3.342 -37.300 1.00 84.50 248 TYR A N 1
ATOM 1832 C CA . TYR A 1 248 ? 23.896 2.281 -38.295 1.00 84.50 248 TYR A CA 1
ATOM 1833 C C . TYR A 1 248 ? 23.269 2.650 -39.651 1.00 84.50 248 TYR A C 1
ATOM 1835 O O . TYR A 1 248 ? 23.928 2.530 -40.692 1.00 84.50 248 TYR A O 1
ATOM 1843 N N . ALA A 1 249 ? 22.026 3.143 -39.656 1.00 83.19 249 ALA A N 1
ATOM 1844 C CA . ALA A 1 249 ? 21.328 3.569 -40.868 1.00 83.19 249 ALA A CA 1
ATOM 1845 C C . ALA A 1 249 ? 22.048 4.738 -41.565 1.00 83.19 249 ALA A C 1
ATOM 1847 O O . ALA A 1 249 ? 22.205 4.737 -42.792 1.00 83.19 249 ALA A O 1
ATOM 1848 N N . TYR A 1 250 ? 22.554 5.699 -40.789 1.00 85.81 250 TYR A N 1
ATOM 1849 C CA . TYR A 1 250 ? 23.365 6.805 -41.292 1.00 85.81 250 TYR A CA 1
ATOM 1850 C C . TYR A 1 250 ? 24.672 6.310 -41.932 1.00 85.81 250 TYR A C 1
ATOM 1852 O O . TYR A 1 250 ? 24.996 6.689 -43.063 1.00 85.81 250 TYR A O 1
ATOM 1860 N N . ALA A 1 251 ? 25.392 5.400 -41.265 1.00 82.31 251 ALA A N 1
ATOM 1861 C CA . ALA A 1 251 ? 26.628 4.820 -41.788 1.00 82.31 251 ALA A CA 1
ATOM 1862 C C . ALA A 1 251 ? 26.411 4.052 -43.107 1.00 82.31 251 ALA A C 1
ATOM 1864 O O . ALA A 1 251 ? 27.257 4.110 -44.002 1.00 82.31 251 ALA A O 1
ATOM 1865 N N . LEU A 1 252 ? 25.273 3.365 -43.252 1.00 82.62 252 LEU A N 1
ATOM 1866 C CA . LEU A 1 252 ? 24.859 2.703 -44.494 1.00 82.62 252 LEU A CA 1
ATOM 1867 C C . LEU A 1 252 ? 24.554 3.698 -45.618 1.00 82.62 252 LEU A C 1
ATOM 1869 O O . LEU A 1 252 ? 25.035 3.521 -46.738 1.00 82.62 252 LEU A O 1
ATOM 1873 N N . ARG A 1 253 ? 23.783 4.758 -45.335 1.00 83.88 253 ARG A N 1
ATOM 1874 C CA . ARG A 1 253 ? 23.464 5.802 -46.326 1.00 83.88 253 ARG A CA 1
ATOM 1875 C C . ARG A 1 253 ? 24.725 6.497 -46.839 1.00 83.88 253 ARG A C 1
ATOM 1877 O O . ARG A 1 253 ? 24.863 6.697 -48.045 1.00 83.88 253 ARG A O 1
ATOM 1884 N N . ARG A 1 254 ? 25.666 6.819 -45.946 1.00 81.75 254 ARG A N 1
ATOM 1885 C CA . ARG A 1 254 ? 26.939 7.454 -46.316 1.00 81.75 254 ARG A CA 1
ATOM 1886 C C . ARG A 1 254 ? 27.793 6.554 -47.209 1.00 81.75 254 ARG A C 1
ATOM 1888 O O . ARG A 1 254 ? 28.424 7.050 -48.137 1.00 81.75 254 ARG A O 1
ATOM 1895 N N . GLU A 1 255 ? 27.796 5.244 -46.972 1.00 79.25 255 GLU A N 1
ATOM 1896 C CA . GLU A 1 255 ? 28.493 4.306 -47.857 1.00 79.25 255 GLU A CA 1
ATOM 1897 C C . GLU A 1 255 ? 27.860 4.192 -49.233 1.00 79.25 255 GLU A C 1
ATOM 1899 O O . GLU A 1 255 ? 28.593 4.186 -50.216 1.00 79.25 255 GLU A O 1
ATOM 1904 N N . ARG A 1 256 ? 26.526 4.140 -49.323 1.00 79.56 256 ARG A N 1
ATOM 1905 C CA . ARG A 1 256 ? 25.849 4.130 -50.627 1.00 79.56 256 ARG A CA 1
ATOM 1906 C C . ARG A 1 256 ? 26.189 5.382 -51.433 1.00 79.56 256 ARG A C 1
ATOM 1908 O O . ARG A 1 256 ? 26.553 5.257 -52.593 1.00 79.56 256 ARG A O 1
ATOM 1915 N N . LYS A 1 257 ? 26.191 6.561 -50.796 1.00 78.62 257 LYS A N 1
ATOM 1916 C CA . LYS A 1 257 ? 26.632 7.813 -51.439 1.00 78.62 257 LYS A CA 1
ATOM 1917 C C . LYS A 1 257 ? 28.093 7.762 -51.897 1.00 78.62 257 LYS A C 1
ATOM 1919 O O . LYS A 1 257 ? 28.394 8.189 -53.001 1.00 78.62 257 LYS A O 1
ATOM 1924 N N . ARG A 1 258 ? 29.001 7.217 -51.077 1.00 76.62 258 ARG A N 1
ATOM 1925 C CA . ARG A 1 258 ? 30.420 7.064 -51.452 1.00 76.62 258 ARG A CA 1
ATOM 1926 C C . ARG A 1 258 ? 30.639 6.088 -52.606 1.00 76.62 258 ARG A C 1
ATOM 1928 O O . ARG A 1 258 ? 31.565 6.299 -53.373 1.00 76.62 258 ARG A O 1
ATOM 1935 N N . LYS A 1 259 ? 29.838 5.025 -52.706 1.00 76.81 259 LYS A N 1
ATOM 1936 C CA . LYS A 1 259 ? 29.901 4.090 -53.837 1.00 76.81 259 LYS A CA 1
ATOM 1937 C C . LYS A 1 259 ? 29.402 4.743 -55.122 1.00 76.81 259 LYS A C 1
ATOM 1939 O O . LYS A 1 259 ? 30.136 4.734 -56.095 1.00 76.81 259 LYS A O 1
ATOM 1944 N N . HIS A 1 260 ? 28.254 5.418 -55.063 1.00 73.81 260 HIS A N 1
ATOM 1945 C CA . HIS A 1 260 ? 27.730 6.171 -56.203 1.00 73.81 260 HIS A CA 1
ATOM 1946 C C . HIS A 1 260 ? 28.728 7.211 -56.725 1.00 73.81 260 HIS A C 1
ATOM 1948 O O . HIS A 1 260 ? 28.941 7.307 -57.921 1.00 73.81 260 HIS A O 1
ATOM 1954 N N . LEU A 1 261 ? 29.390 7.961 -55.838 1.00 72.75 261 LEU A N 1
ATOM 1955 C CA . LEU A 1 261 ? 30.390 8.956 -56.245 1.00 72.75 261 LEU A CA 1
ATOM 1956 C C . LEU A 1 261 ? 31.648 8.350 -56.885 1.00 72.75 261 LEU A C 1
ATOM 1958 O O . LEU A 1 261 ? 32.320 9.051 -57.626 1.00 72.75 261 LEU A O 1
ATOM 1962 N N . ARG A 1 262 ? 31.979 7.087 -56.590 1.00 69.50 262 ARG A N 1
ATOM 1963 C CA . ARG A 1 262 ? 33.108 6.388 -57.222 1.00 69.50 262 ARG A CA 1
ATOM 1964 C C . ARG A 1 262 ? 32.749 5.850 -58.603 1.00 69.50 262 ARG A C 1
ATOM 1966 O O . ARG A 1 262 ? 33.577 5.914 -59.493 1.00 69.50 262 ARG A O 1
ATOM 1973 N N . GLU A 1 263 ? 31.516 5.383 -58.776 1.00 67.81 263 GLU A N 1
ATOM 1974 C CA . GLU A 1 263 ? 30.990 4.921 -60.070 1.00 67.81 263 GLU A CA 1
ATOM 1975 C C . GLU A 1 263 ? 30.795 6.066 -61.081 1.00 67.81 263 GLU A C 1
ATOM 1977 O O . GLU A 1 263 ? 30.728 5.810 -62.271 1.00 67.81 263 GLU A O 1
ATOM 1982 N N . PHE A 1 264 ? 30.713 7.322 -60.626 1.00 62.88 264 PHE A N 1
ATOM 1983 C CA . PHE A 1 264 ? 30.660 8.513 -61.491 1.00 62.88 264 PHE A CA 1
ATOM 1984 C C . PHE A 1 264 ? 32.039 9.129 -61.797 1.00 62.88 264 PHE A C 1
ATOM 1986 O O . PHE A 1 264 ? 32.112 10.107 -62.536 1.00 62.88 264 PHE A O 1
ATOM 1993 N N . SER A 1 265 ? 33.114 8.624 -61.183 1.00 56.69 265 SER A N 1
ATOM 1994 C CA . SER A 1 265 ? 34.487 9.125 -61.371 1.00 56.69 265 SER A CA 1
ATOM 1995 C C . SER A 1 265 ? 35.374 8.205 -62.219 1.00 56.69 265 SER A C 1
ATOM 1997 O O . SER A 1 265 ? 36.557 8.501 -62.376 1.00 56.69 265 SER A O 1
ATOM 1999 N N . GLU A 1 266 ? 34.815 7.101 -62.714 1.00 49.62 266 GLU A N 1
ATOM 2000 C CA . GLU A 1 266 ? 35.380 6.222 -63.749 1.00 49.62 266 GLU A CA 1
ATOM 2001 C C . GLU A 1 266 ? 34.609 6.435 -65.056 1.00 49.62 266 GLU A C 1
ATOM 2003 O O . GLU A 1 266 ? 35.260 6.393 -66.122 1.00 49.62 266 GLU A O 1
#

Foldseek 3Di:
DPVVVLVVLLVLLVVLLVLLVVLLVVLVVLVVQFFPKDKDKAFAQDKDKDKDWFDAQQWKKKKFKAWDFFFFKWKFKAFPVRDTDDTDTGRGGGDDMDIDGHRHHGMIMIMMGGNGNGIITMIMGIDRFKDWFAKDFAQGKDKDKDFKDAQQFKKKKKKFWPDQAFKKKFKADPVGDTDDMDTTRPDRMDMDIDRHHHIGMIMIMMHGNGNGMITMMMGITGDCVSSVVSNVSSVVSNVVSVVSVVVSVVVVVVVVVVVVVVVVVD

Radius of gyration: 26.41 Å; chains: 1; bounding box: 66×32×91 Å